Protein AF-X0WFI1-F1 (afdb_monomer_lite)

pLDDT: mean 91.79, std 8.97, range [47.56, 98.5]

InterPro domains:
  IPR024462 Glycosyl-hydrolase family 116, N-terminal [PF12215] (10-121)
  IPR052566 Non-lysosomal glucosylceramidase [PTHR12654] (22-224)

Secondary structure (DSSP, 8-state):
-EE-S-SSEEEES-----STTHHHHHHHHHHHHHS-PPP---SSPPPTT-----EEEE-----TT-------EE-----EEE--SSS-B-SSGGGTTSPBPPEEE-GGGGT-SSHHHHHHHHHHHHHHHHHHHHHHHHHHHTSSS-HHHHHHHHHHHGGGGSTTEEE-TTS-EEE-SEE-SSSEES-S-BHHHHHH--HHHHH-HHHHHHHHHHIIIIIB-TTSPBPSB--SSTTSPPP-SPPPHHHHHHHHHHHHH-

Organism: NCBI:txid412755

Sequence (258 aa):
ALVTPDRGTTILEYWKRQGWFAPMHDFWDTFSSSGRFEERHYDTPSEEGQTDAGALGIRAKLKPGASRTVTFYITWYFPTFEKYWGAACCDGPECQGKPRRATWPNYYAGQFDDALDVAGKLHKKERKLRAMSMRFHDALFSSTLPSYVLDAVSSQMAILKTATCLRLSDGSFYGFEGCTPTAGCCDGSCTHVWNYQQALPFLFPGLERSMRSIDYKHNMRDDGGMCFRLQLPLDSPPNEFHACADGQMGGVIKTYRD

Structure (mmCIF, N/CA/C/O backbone):
data_AF-X0WFI1-F1
#
_entry.id   AF-X0WFI1-F1
#
loop_
_atom_site.group_PDB
_atom_site.id
_atom_site.type_symbol
_atom_site.label_atom_id
_atom_site.label_alt_id
_atom_site.label_comp_id
_atom_site.label_asym_id
_atom_site.label_entity_id
_atom_site.label_seq_id
_atom_site.pdbx_PDB_ins_code
_atom_site.Cartn_x
_atom_site.Cartn_y
_atom_site.Cartn_z
_atom_site.occupancy
_atom_site.B_iso_or_equiv
_atom_site.auth_seq_id
_atom_site.auth_comp_id
_atom_site.auth_asym_id
_atom_site.auth_atom_id
_atom_site.pdbx_PDB_model_num
ATOM 1 N N . ALA A 1 1 ? -8.295 8.004 8.507 1.00 93.44 1 ALA A N 1
ATOM 2 C CA . ALA A 1 1 ? -9.529 7.838 9.290 1.00 93.44 1 ALA A CA 1
ATOM 3 C C . ALA A 1 1 ? -9.375 6.673 10.263 1.00 93.44 1 ALA A C 1
ATOM 5 O O . ALA A 1 1 ? -8.869 5.622 9.882 1.00 93.44 1 ALA A O 1
ATOM 6 N N . LEU A 1 2 ? -9.793 6.876 11.512 1.00 96.25 2 LEU A N 1
ATOM 7 C CA . LEU A 1 2 ? -9.937 5.839 12.533 1.00 96.25 2 LEU A CA 1
ATOM 8 C C . LEU A 1 2 ? -11.438 5.682 12.794 1.00 96.25 2 LEU A C 1
ATOM 10 O O . LEU A 1 2 ? -12.073 6.638 13.228 1.00 96.25 2 LEU A O 1
ATOM 14 N N . VAL A 1 3 ? -12.018 4.524 12.477 1.00 96.88 3 VAL A N 1
ATOM 15 C CA . VAL A 1 3 ? -13.478 4.312 12.540 1.00 96.88 3 VAL A CA 1
ATOM 16 C C . VAL A 1 3 ? -13.839 2.943 13.112 1.00 96.88 3 VAL A C 1
ATOM 18 O O . VAL A 1 3 ? -13.019 2.027 13.141 1.00 96.88 3 VAL A O 1
ATOM 21 N N . THR A 1 4 ? -15.086 2.781 13.550 1.00 97.19 4 THR A N 1
ATOM 22 C CA . THR A 1 4 ? -15.638 1.495 13.992 1.00 97.19 4 THR A CA 1
ATOM 23 C C . THR A 1 4 ? -17.092 1.343 13.529 1.00 97.19 4 THR A C 1
ATOM 25 O O . THR A 1 4 ? -17.798 2.346 13.434 1.00 97.19 4 THR A O 1
ATOM 28 N N . PRO A 1 5 ? -17.569 0.117 13.238 1.00 95.12 5 PRO A N 1
ATOM 29 C CA . PRO A 1 5 ? -18.993 -0.139 13.035 1.00 95.12 5 PRO A CA 1
ATOM 30 C C . PRO A 1 5 ? -19.773 -0.249 14.360 1.00 95.12 5 PRO A C 1
ATOM 32 O O . PRO A 1 5 ? -20.995 -0.413 14.342 1.00 95.12 5 PRO A O 1
ATOM 35 N N . ASP A 1 6 ? -19.090 -0.218 15.510 1.00 95.44 6 ASP A N 1
ATOM 36 C CA . ASP A 1 6 ? -19.733 -0.296 16.818 1.00 95.44 6 ASP A CA 1
ATOM 37 C C . ASP A 1 6 ? -20.563 0.959 17.113 1.00 95.44 6 ASP A C 1
ATOM 39 O O . ASP A 1 6 ? -20.193 2.068 16.740 1.00 95.44 6 ASP A O 1
ATOM 43 N N . ARG A 1 7 ? -21.688 0.792 17.816 1.00 91.00 7 ARG A N 1
ATOM 44 C CA . ARG A 1 7 ? -22.561 1.912 18.211 1.00 91.00 7 ARG A CA 1
ATOM 45 C C . ARG A 1 7 ? -22.206 2.490 19.579 1.00 91.00 7 ARG A C 1
ATOM 47 O O . ARG A 1 7 ? -22.585 3.613 19.886 1.00 91.00 7 ARG A O 1
ATOM 54 N N . GLY A 1 8 ? -21.536 1.715 20.432 1.00 91.94 8 GLY A N 1
ATOM 55 C CA . GLY A 1 8 ? -21.203 2.108 21.800 1.00 91.94 8 GLY A CA 1
ATOM 56 C C . GLY A 1 8 ? -19.920 2.925 21.869 1.00 91.94 8 GLY A C 1
ATOM 57 O O . GLY A 1 8 ? -19.020 2.547 22.616 1.00 91.94 8 GLY A O 1
ATOM 58 N N . THR A 1 9 ? -19.801 3.989 21.078 1.00 95.25 9 THR A N 1
ATOM 59 C CA . THR A 1 9 ? -18.538 4.712 20.900 1.00 95.25 9 THR A CA 1
ATOM 60 C C . THR A 1 9 ? -18.389 5.920 21.818 1.00 95.25 9 THR A C 1
ATOM 62 O O . THR A 1 9 ? -19.342 6.436 22.404 1.00 95.25 9 THR A O 1
ATOM 65 N N . THR A 1 10 ? -17.144 6.354 21.962 1.00 94.94 10 THR A N 1
ATOM 66 C CA . THR A 1 10 ? -16.750 7.651 22.507 1.00 94.94 10 THR A CA 1
ATOM 67 C C . THR A 1 10 ? -15.630 8.185 21.624 1.00 94.94 10 THR A C 1
ATOM 69 O O . THR A 1 10 ? -14.753 7.420 21.219 1.00 94.94 10 THR A O 1
ATOM 72 N N . ILE A 1 11 ? -15.703 9.460 21.256 1.00 94.94 11 ILE A N 1
ATOM 73 C CA . ILE A 1 11 ? -14.815 10.072 20.266 1.00 94.94 11 ILE A CA 1
ATOM 74 C C . ILE A 1 11 ? -14.170 11.291 20.910 1.00 94.94 11 ILE A C 1
ATOM 76 O O . ILE A 1 11 ? -14.842 12.056 21.597 1.00 94.94 11 ILE A O 1
ATOM 80 N N . LEU A 1 12 ? -12.872 11.439 20.684 1.00 95.12 12 LEU A N 1
ATOM 81 C CA . LEU A 1 12 ? -12.123 12.656 20.928 1.00 95.12 12 LEU A CA 1
ATOM 82 C C . LEU A 1 12 ? -11.595 13.128 19.580 1.00 95.12 12 LEU A C 1
ATOM 84 O O . LEU A 1 12 ? -10.704 12.488 19.024 1.00 95.12 12 LEU A O 1
ATOM 88 N N . GLU A 1 13 ? -12.150 14.206 19.039 1.00 93.19 13 GLU A N 1
ATOM 89 C CA . GLU A 1 13 ? -11.669 14.743 17.762 1.00 93.19 13 GLU A CA 1
ATOM 90 C C . GLU A 1 13 ? -10.279 15.355 17.930 1.00 93.19 13 GLU A C 1
ATOM 92 O O . GLU A 1 13 ? -9.385 15.069 17.135 1.00 93.19 13 GLU A O 1
ATOM 97 N N . TYR A 1 14 ? -10.085 16.109 19.019 1.00 94.44 14 TYR A N 1
ATOM 98 C CA . TYR A 1 14 ? -8.849 16.830 19.288 1.00 94.44 14 TYR A CA 1
ATOM 99 C C . TYR A 1 14 ? -8.340 16.613 20.709 1.00 94.44 14 TYR A C 1
ATOM 101 O O . TYR A 1 14 ? -9.040 16.800 21.708 1.00 94.44 14 TYR A O 1
ATOM 109 N N . TRP A 1 15 ? -7.059 16.299 20.821 1.00 93.81 15 TRP A N 1
ATOM 110 C CA . TRP A 1 15 ? -6.311 16.478 22.052 1.00 93.81 15 TRP A CA 1
ATOM 111 C C . TRP A 1 15 ? -6.231 17.964 22.386 1.00 93.81 15 TRP A C 1
ATOM 113 O O . TRP A 1 15 ? -6.360 18.837 21.527 1.00 93.81 15 TRP A O 1
ATOM 123 N N . LYS A 1 16 ? -6.038 18.267 23.664 1.00 92.56 16 LYS A N 1
ATOM 124 C CA . LYS A 1 16 ? -5.887 19.645 24.112 1.00 92.56 16 LYS A CA 1
ATOM 125 C C . LYS A 1 16 ? -4.658 20.267 23.437 1.00 92.56 16 LYS A C 1
ATOM 127 O O . LYS A 1 16 ? -3.570 19.708 23.537 1.00 92.56 16 LYS A O 1
ATOM 132 N N . ARG A 1 17 ? -4.806 21.431 22.797 1.00 92.44 17 ARG A N 1
ATOM 133 C CA . ARG A 1 17 ? -3.678 22.193 22.222 1.00 92.44 17 ARG A CA 1
ATOM 134 C C . ARG A 1 17 ? -2.896 22.912 23.326 1.00 92.44 17 ARG A C 1
ATOM 136 O O . ARG A 1 17 ? -2.999 24.122 23.505 1.00 92.44 17 ARG A O 1
ATOM 143 N N . GLN A 1 18 ? -2.185 22.138 24.140 1.00 90.06 18 GLN A N 1
ATOM 144 C CA . GLN A 1 18 ? -1.318 22.616 25.217 1.00 90.06 18 GLN A CA 1
ATOM 145 C C . GLN A 1 18 ? 0.035 21.909 25.147 1.00 90.06 18 GLN A C 1
ATOM 147 O O . GLN A 1 18 ? 0.126 20.766 24.710 1.00 90.06 18 GLN A O 1
ATOM 152 N N . GLY A 1 19 ? 1.092 22.597 25.578 1.00 88.38 19 GLY A N 1
ATOM 153 C CA . GLY A 1 19 ? 2.441 22.038 25.575 1.00 88.38 19 GLY A CA 1
ATOM 154 C C . GLY A 1 19 ? 2.673 20.974 26.653 1.00 88.38 19 GLY A C 1
ATOM 155 O O . GLY A 1 19 ? 1.850 20.765 27.550 1.00 88.38 19 GLY A O 1
ATOM 156 N N . TRP A 1 20 ? 3.861 20.363 26.600 1.00 88.44 20 TRP A N 1
ATOM 157 C CA . TRP A 1 20 ? 4.328 19.359 27.564 1.00 88.44 20 TRP A CA 1
ATOM 158 C C . TRP A 1 20 ? 3.385 18.144 27.658 1.00 88.44 20 TRP A C 1
ATOM 160 O O . TRP A 1 20 ? 2.802 17.712 26.669 1.00 88.44 20 TRP A O 1
ATOM 170 N N . PHE A 1 21 ? 3.264 17.548 28.843 1.00 91.62 21 PHE A N 1
ATOM 171 C CA . PHE A 1 21 ? 2.462 16.354 29.099 1.00 91.62 21 PHE A CA 1
ATOM 172 C C . PHE A 1 21 ? 0.989 16.664 29.401 1.00 91.62 21 PHE A C 1
ATOM 174 O O . PHE A 1 21 ? 0.219 15.741 29.665 1.00 91.62 21 PHE A O 1
ATOM 181 N N . ALA A 1 22 ? 0.569 17.935 29.362 1.00 92.38 22 ALA A N 1
ATOM 182 C CA . ALA A 1 22 ? -0.799 18.328 29.702 1.00 92.38 22 ALA A CA 1
ATOM 183 C C . ALA A 1 22 ? -1.868 17.596 28.863 1.00 92.38 22 ALA A C 1
ATOM 185 O O . ALA A 1 22 ? -2.827 17.107 29.460 1.00 92.38 22 ALA A O 1
ATOM 186 N N . PRO A 1 23 ? -1.711 17.419 27.534 1.00 92.31 23 PRO A N 1
ATOM 187 C CA . PRO A 1 23 ? -2.689 16.675 26.739 1.00 92.31 23 PRO A CA 1
ATOM 188 C C . PRO A 1 23 ? -2.750 15.181 27.090 1.00 92.31 23 PRO A C 1
ATOM 190 O O . PRO A 1 23 ? -3.817 14.582 27.021 1.00 92.31 23 PRO A O 1
ATOM 193 N N . MET A 1 24 ? -1.623 14.580 27.495 1.00 93.12 24 MET A N 1
ATOM 194 C CA . MET A 1 24 ? -1.560 13.164 27.886 1.00 93.12 24 MET A CA 1
ATOM 195 C C . MET A 1 24 ? -2.256 12.922 29.228 1.00 93.12 24 MET A C 1
ATOM 197 O O . MET A 1 24 ? -2.996 11.949 29.362 1.00 93.12 24 MET A O 1
ATOM 201 N N . HIS A 1 25 ? -2.044 13.818 30.199 1.00 94.38 25 HIS A N 1
ATOM 202 C CA . HIS A 1 25 ? -2.744 13.783 31.485 1.00 94.38 25 HIS A CA 1
ATOM 203 C C . HIS A 1 25 ? -4.243 14.013 31.305 1.00 94.38 25 HIS A C 1
ATOM 205 O O . HIS A 1 25 ? -5.035 13.195 31.752 1.00 94.38 25 HIS A O 1
ATOM 211 N N . ASP A 1 26 ? -4.630 15.054 30.564 1.00 92.56 26 ASP A N 1
ATOM 212 C CA . ASP A 1 26 ? -6.031 15.348 30.243 1.00 92.56 26 ASP A CA 1
ATOM 213 C C . ASP A 1 26 ? -6.737 14.144 29.597 1.00 92.56 26 ASP A C 1
ATOM 215 O O . ASP A 1 26 ? -7.808 13.728 30.047 1.00 92.56 26 ASP A O 1
ATOM 219 N N . PHE A 1 27 ? -6.092 13.521 28.605 1.00 93.75 27 PHE A N 1
ATOM 220 C CA . PHE A 1 27 ? -6.589 12.311 27.961 1.00 93.75 27 PHE A CA 1
ATOM 221 C C . PHE A 1 27 ? -6.775 11.159 28.959 1.00 93.75 27 PHE A C 1
ATOM 223 O O . PHE A 1 27 ? -7.845 10.545 29.010 1.00 93.75 27 PHE A O 1
ATOM 230 N N . TRP A 1 28 ? -5.738 10.845 29.743 1.00 94.88 28 TRP A N 1
ATOM 231 C CA . TRP A 1 28 ? -5.738 9.663 30.602 1.00 94.88 28 TRP A CA 1
ATOM 232 C C . TRP A 1 28 ? -6.614 9.823 31.843 1.00 94.88 28 TRP A C 1
ATOM 234 O O . TRP A 1 28 ? -7.354 8.900 32.184 1.00 94.88 28 TRP A O 1
ATOM 244 N N . ASP A 1 29 ? -6.592 10.980 32.496 1.00 94.12 29 ASP A N 1
ATOM 245 C CA . ASP A 1 29 ? -7.380 11.249 33.703 1.00 94.12 29 ASP A CA 1
ATOM 246 C C . ASP A 1 29 ? -8.886 11.237 33.377 1.00 94.12 29 ASP A C 1
ATOM 248 O O . ASP A 1 29 ? -9.695 10.622 34.083 1.00 94.12 29 ASP A O 1
ATOM 252 N N . THR A 1 30 ? -9.269 11.810 32.232 1.00 90.88 30 THR A N 1
ATOM 253 C CA . THR A 1 30 ? -10.660 11.792 31.749 1.00 90.88 30 THR A CA 1
ATOM 254 C C . THR A 1 30 ? -11.103 10.381 31.366 1.00 90.88 30 THR A C 1
ATOM 256 O O . THR A 1 30 ? -12.157 9.902 31.803 1.00 90.88 30 THR A O 1
ATOM 259 N N . PHE A 1 31 ? -10.282 9.670 30.586 1.00 94.19 31 PHE A N 1
ATOM 260 C CA . PHE A 1 31 ? -10.629 8.331 30.124 1.00 94.19 31 PHE A CA 1
ATOM 261 C C . PHE A 1 31 ? -10.661 7.310 31.266 1.00 94.19 31 PHE A C 1
ATOM 263 O O . PHE A 1 31 ? -11.581 6.495 31.331 1.00 94.19 31 PHE A O 1
ATOM 270 N N . SER A 1 32 ? -9.699 7.351 32.187 1.00 95.12 32 SER A N 1
ATOM 271 C CA . SER A 1 32 ? -9.605 6.387 33.291 1.00 95.12 32 SER A CA 1
ATOM 272 C C . SER A 1 32 ? -10.721 6.546 34.326 1.00 95.12 32 SER A C 1
ATOM 274 O O . SER A 1 32 ? -11.155 5.549 34.903 1.00 95.12 32 SER A O 1
ATOM 276 N N . SER A 1 33 ? -11.240 7.762 34.523 1.00 94.81 33 SER A N 1
ATOM 277 C CA . SER A 1 33 ? -12.319 8.018 35.486 1.00 94.81 33 SER A CA 1
ATOM 278 C C . SER A 1 33 ? -13.687 7.497 35.028 1.00 94.81 33 SER A C 1
ATOM 280 O O . SER A 1 33 ? -14.467 7.003 35.843 1.00 94.81 33 SER A O 1
ATOM 282 N N . SER A 1 34 ? -13.998 7.587 33.730 1.00 91.69 34 SER A N 1
ATOM 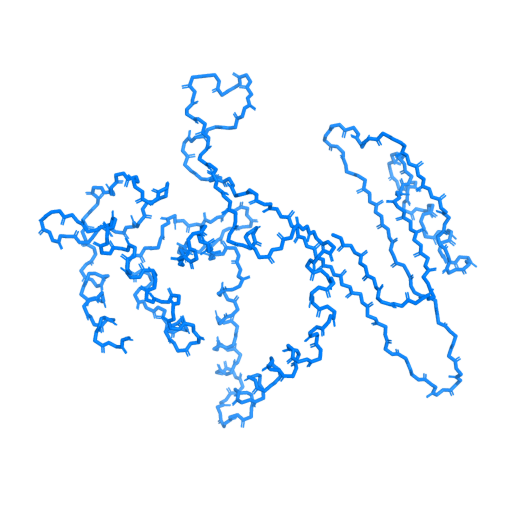283 C CA . SER A 1 34 ? -15.357 7.345 33.211 1.00 91.69 34 SER A CA 1
ATOM 284 C C . SER A 1 34 ? -15.439 6.329 32.062 1.00 91.69 34 SER A C 1
ATOM 286 O O . SER A 1 34 ? -16.530 5.877 31.683 1.00 91.69 34 SER A O 1
ATOM 288 N N . GLY A 1 35 ? -14.295 5.967 31.477 1.00 92.81 35 GLY A N 1
ATOM 289 C CA . GLY A 1 35 ? -14.207 5.221 30.223 1.00 92.81 35 GLY A CA 1
ATOM 290 C C . GLY A 1 35 ? -14.754 5.993 29.019 1.00 92.81 35 GLY A C 1
ATOM 291 O O . GLY A 1 35 ? -15.110 5.363 28.021 1.00 92.81 35 GLY A O 1
ATOM 292 N N . ARG A 1 36 ? -14.912 7.319 29.125 1.00 93.81 36 ARG A N 1
ATOM 293 C CA . ARG A 1 36 ? -15.388 8.221 28.068 1.00 93.81 36 ARG A CA 1
ATOM 294 C C . ARG A 1 36 ? -14.363 9.324 27.833 1.00 93.81 36 ARG A C 1
ATOM 296 O O . ARG A 1 36 ? -13.667 9.729 28.756 1.00 93.81 36 ARG A O 1
ATOM 303 N N . PHE A 1 37 ? -14.307 9.805 26.602 1.00 93.38 37 PHE A N 1
ATOM 304 C CA . PHE A 1 37 ? -13.623 11.041 26.261 1.00 93.38 37 PHE A CA 1
ATOM 305 C C . PHE A 1 37 ? -14.562 12.232 26.441 1.00 93.38 37 PHE A C 1
ATOM 307 O O . PHE A 1 37 ? -15.776 12.104 26.257 1.00 93.38 37 PHE A O 1
ATOM 314 N N . GLU A 1 38 ? -13.983 13.373 26.795 1.00 89.75 38 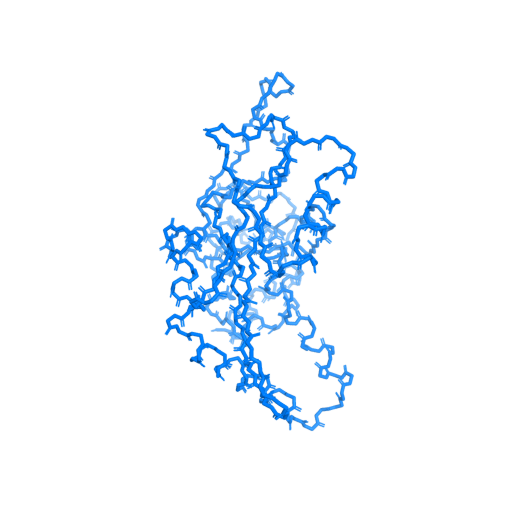GLU A N 1
ATOM 315 C CA . GLU A 1 38 ? -14.659 14.665 26.782 1.00 89.75 38 GLU A CA 1
ATOM 316 C C . GLU A 1 38 ? -14.594 15.242 25.368 1.00 89.75 38 GLU A C 1
ATOM 318 O O . GLU A 1 38 ? -13.523 15.287 24.766 1.00 89.75 38 GLU A O 1
ATOM 323 N N . GLU A 1 39 ? -15.744 15.628 24.821 1.00 88.44 39 GLU A N 1
ATOM 324 C CA . GLU A 1 39 ? -15.825 16.172 23.470 1.00 88.44 39 GLU A CA 1
ATOM 325 C C . GLU A 1 39 ? -15.024 17.472 23.374 1.00 88.44 39 GLU A C 1
ATOM 327 O O . GLU A 1 39 ? -15.145 18.368 24.209 1.00 88.44 39 GLU A O 1
ATOM 332 N N . ARG A 1 40 ? -14.187 17.564 22.343 1.00 93.12 40 ARG A N 1
ATOM 333 C CA . ARG A 1 40 ? -13.356 18.735 22.090 1.00 93.12 40 ARG A CA 1
ATOM 334 C C . ARG A 1 40 ? -13.286 18.978 20.604 1.00 93.12 40 ARG A C 1
ATOM 336 O O . ARG A 1 40 ? -12.904 18.068 19.875 1.00 93.12 40 ARG A O 1
ATOM 343 N N . HIS A 1 41 ? -13.594 20.206 20.210 1.00 94.06 41 HIS A N 1
ATOM 344 C CA . HIS A 1 41 ? -13.589 20.665 18.832 1.00 94.06 41 HIS A CA 1
ATOM 345 C C . HIS A 1 41 ? -12.807 21.978 18.717 1.00 94.06 41 HIS A C 1
ATOM 347 O O . HIS A 1 41 ? -12.878 22.824 19.612 1.00 94.06 41 HIS A O 1
ATOM 353 N N . TYR A 1 42 ? -12.070 22.140 17.620 1.00 93.56 42 TYR A N 1
ATOM 354 C CA . TYR A 1 42 ? -11.425 23.392 17.240 1.00 93.56 42 TYR A CA 1
ATOM 355 C C . TYR A 1 42 ? -11.803 23.714 15.792 1.00 93.56 42 TYR A C 1
ATOM 357 O O . TYR A 1 42 ? -11.548 22.906 14.904 1.00 93.56 42 TYR A O 1
ATOM 365 N N . ASP A 1 43 ? -12.346 24.909 15.546 1.00 94.38 43 ASP A N 1
ATOM 366 C CA . ASP A 1 43 ? -12.764 25.337 14.198 1.00 94.38 43 ASP A CA 1
ATOM 367 C C . ASP A 1 43 ? -11.582 25.639 13.259 1.00 94.38 43 ASP A C 1
ATOM 369 O O . ASP A 1 43 ? -11.751 25.827 12.054 1.00 94.38 43 ASP A O 1
ATOM 373 N N . THR A 1 44 ? -10.369 25.730 13.808 1.00 94.75 44 THR A N 1
ATOM 374 C CA . THR A 1 44 ? -9.151 26.060 13.067 1.00 94.75 44 THR A CA 1
ATOM 375 C C . THR A 1 44 ? -8.229 24.851 12.949 1.00 94.75 44 THR A C 1
ATOM 377 O O . THR A 1 44 ? -8.151 24.057 13.890 1.00 94.75 44 THR A O 1
ATOM 380 N N . PRO A 1 45 ? -7.466 24.716 11.849 1.00 92.75 45 PRO A N 1
ATOM 381 C CA . PRO A 1 45 ? -6.371 23.750 11.767 1.00 92.75 45 PRO A CA 1
ATOM 382 C C . PRO A 1 45 ? -5.328 23.950 12.877 1.00 92.75 45 PRO A C 1
ATOM 384 O O . PRO A 1 45 ? -5.243 25.030 13.471 1.00 92.75 45 PRO A O 1
ATOM 387 N N . SER A 1 46 ? -4.520 22.921 13.145 1.00 92.38 46 SER A N 1
ATOM 388 C CA . SER A 1 46 ? -3.306 23.087 13.946 1.00 92.38 46 SER A CA 1
ATOM 389 C C . SER A 1 46 ? -2.357 24.087 13.283 1.00 92.38 46 SER A C 1
ATOM 391 O O . SER A 1 46 ? -2.374 24.277 12.065 1.00 92.38 46 SER A O 1
ATOM 393 N N . GLU A 1 47 ? -1.526 24.737 14.096 1.00 91.94 47 GLU A N 1
ATOM 394 C CA . GLU A 1 47 ? -0.467 25.609 13.592 1.00 91.94 47 GLU A CA 1
ATOM 395 C C . GLU A 1 47 ? 0.507 24.835 12.694 1.00 91.94 47 GLU A C 1
ATOM 397 O O . GLU A 1 47 ? 0.676 23.618 12.820 1.00 91.94 47 GLU A O 1
ATOM 402 N N . GLU A 1 48 ? 1.176 25.551 11.792 1.00 90.69 48 GLU A N 1
ATOM 403 C CA . GLU A 1 48 ? 2.182 24.959 10.916 1.00 90.69 48 GLU A CA 1
ATOM 404 C C . GLU A 1 48 ? 3.300 24.283 11.729 1.00 90.69 48 GLU A C 1
ATOM 406 O O . GLU A 1 48 ? 3.778 24.806 12.735 1.00 90.69 48 GLU A O 1
ATOM 411 N N . GLY A 1 49 ? 3.692 23.076 11.312 1.00 90.38 49 GLY A N 1
ATOM 412 C CA . GLY A 1 49 ? 4.658 22.248 12.040 1.00 90.38 49 GLY A CA 1
ATOM 413 C C . GLY A 1 49 ? 4.092 21.518 13.266 1.00 90.38 49 GLY A C 1
ATOM 414 O O . GLY A 1 49 ? 4.822 20.746 13.887 1.00 90.38 49 GLY A O 1
ATOM 415 N N . GLN A 1 50 ? 2.810 21.700 13.601 1.00 90.25 50 GLN A N 1
ATOM 416 C CA . GLN A 1 50 ? 2.124 20.955 14.658 1.00 90.25 50 GLN A CA 1
ATOM 417 C C . GLN A 1 50 ? 1.033 20.042 14.095 1.00 90.25 50 GLN A C 1
ATOM 419 O O . GLN A 1 50 ? 0.437 20.308 13.051 1.00 90.25 50 GLN A O 1
ATOM 424 N N . THR A 1 51 ? 0.748 18.958 14.817 1.00 90.44 51 THR A N 1
ATOM 425 C CA . THR A 1 51 ? -0.293 17.987 14.462 1.00 90.44 51 THR A CA 1
ATOM 426 C C . THR A 1 51 ? -1.289 17.838 15.596 1.00 90.44 51 THR A C 1
ATOM 428 O O . THR A 1 51 ? -0.889 17.615 16.740 1.00 90.44 51 THR A O 1
ATOM 431 N N . ASP A 1 52 ? -2.575 17.865 15.270 1.00 92.12 52 ASP A N 1
ATOM 432 C CA . ASP A 1 52 ? -3.604 17.421 16.201 1.00 92.12 52 ASP A CA 1
ATOM 433 C C . ASP A 1 52 ? -3.640 15.888 16.296 1.00 92.12 52 ASP A C 1
ATOM 435 O O . ASP A 1 52 ? -3.354 15.166 15.337 1.00 92.12 52 ASP A O 1
ATOM 439 N N . ALA A 1 53 ? -4.030 15.390 17.467 1.00 91.75 53 ALA A N 1
ATOM 440 C CA . ALA A 1 53 ? -4.302 13.980 17.708 1.00 91.75 53 ALA A CA 1
ATOM 441 C C . ALA A 1 53 ? -5.767 13.795 18.108 1.00 91.75 53 ALA A C 1
ATOM 443 O O . ALA A 1 53 ? -6.359 14.673 18.727 1.00 91.75 53 ALA A O 1
ATOM 444 N N . GLY A 1 54 ? -6.330 12.630 17.799 1.00 93.00 54 GLY A N 1
ATOM 445 C CA . GLY A 1 54 ? -7.682 12.241 18.194 1.00 93.00 54 GLY A CA 1
ATOM 446 C C . GLY A 1 54 ? -7.706 10.821 18.755 1.00 93.00 54 GLY A C 1
ATOM 447 O O . GLY A 1 54 ? -6.702 10.105 18.722 1.00 93.00 54 GLY A O 1
ATOM 448 N N . ALA A 1 55 ? -8.853 10.397 19.275 1.00 94.62 55 ALA A N 1
ATOM 449 C CA . ALA A 1 55 ? -9.055 9.052 19.798 1.00 94.62 55 ALA A CA 1
ATOM 450 C C . ALA A 1 55 ? -10.475 8.536 19.538 1.00 94.62 55 ALA A C 1
ATOM 452 O O . ALA A 1 55 ? -11.447 9.287 19.495 1.00 94.62 55 ALA A O 1
ATOM 453 N N . LEU A 1 56 ? -10.595 7.216 19.410 1.00 95.81 56 LEU A N 1
ATOM 454 C CA . LEU A 1 56 ? -11.862 6.508 19.263 1.00 95.81 56 LEU A CA 1
ATOM 455 C C . LEU A 1 56 ? -11.883 5.337 20.242 1.00 95.81 56 LEU A C 1
ATOM 457 O O . LEU A 1 56 ? -10.982 4.502 20.242 1.00 95.81 56 LEU A O 1
ATOM 461 N N . GLY A 1 57 ? -12.919 5.275 21.069 1.00 95.00 57 GLY A N 1
ATOM 462 C CA . GLY A 1 57 ? -13.106 4.246 22.083 1.00 95.00 57 GLY A CA 1
ATOM 463 C C . GLY A 1 57 ? -14.429 3.520 21.891 1.00 95.00 57 GLY A C 1
ATOM 464 O O . GLY A 1 57 ? -15.401 4.094 21.402 1.00 95.00 57 GLY A O 1
ATOM 465 N N . ILE A 1 58 ? -14.476 2.254 22.309 1.00 96.00 58 ILE A N 1
ATOM 466 C CA . ILE A 1 58 ? -15.698 1.444 22.350 1.00 96.00 58 ILE A CA 1
ATOM 467 C C . ILE A 1 58 ? -15.949 1.035 23.794 1.00 96.00 58 ILE A C 1
ATOM 469 O O . ILE A 1 58 ? -15.077 0.481 24.462 1.00 96.00 58 ILE A O 1
ATOM 473 N N . ARG A 1 59 ? -17.173 1.263 24.264 1.00 93.62 59 ARG A N 1
ATOM 474 C CA . ARG A 1 59 ? -17.622 0.863 25.593 1.00 93.62 59 ARG A CA 1
ATOM 475 C C . ARG A 1 59 ? -18.459 -0.404 25.499 1.00 93.62 59 ARG A C 1
ATOM 477 O O . ARG A 1 59 ? -19.408 -0.519 24.720 1.00 93.62 59 ARG A O 1
ATOM 484 N N . ALA A 1 60 ? -18.108 -1.372 26.334 1.00 93.31 60 ALA A N 1
ATOM 485 C CA . ALA A 1 60 ? -18.786 -2.652 26.434 1.00 93.31 60 ALA A CA 1
ATOM 486 C C . ALA A 1 60 ? -19.008 -3.001 27.903 1.00 93.31 60 ALA A C 1
ATOM 488 O O . ALA A 1 60 ? -18.132 -2.776 28.733 1.00 93.31 60 ALA A O 1
ATOM 489 N N . LYS A 1 61 ? -20.158 -3.600 28.216 1.00 93.81 61 LYS A N 1
ATOM 490 C CA . LYS A 1 61 ? -20.390 -4.259 29.503 1.00 93.81 61 LYS A CA 1
ATOM 491 C C . LYS A 1 61 ? -20.501 -5.756 29.249 1.00 93.81 61 LYS A C 1
ATOM 493 O O . LYS A 1 61 ? -21.348 -6.175 28.463 1.00 93.81 61 LYS A O 1
ATOM 498 N N . LEU A 1 62 ? -19.650 -6.544 29.898 1.00 96.06 62 LEU A N 1
ATOM 499 C CA . LEU A 1 62 ? -19.634 -8.001 29.782 1.00 96.06 62 LEU A CA 1
ATOM 500 C C . LEU A 1 62 ? -20.104 -8.630 31.092 1.00 96.06 62 LEU A C 1
ATOM 502 O O . LEU A 1 62 ? -19.806 -8.130 32.175 1.00 96.06 62 LEU A O 1
ATOM 506 N N . LYS A 1 63 ? -20.870 -9.717 30.985 1.00 97.88 63 LYS A N 1
ATOM 507 C CA . LYS A 1 63 ? -21.171 -10.584 32.131 1.00 97.88 63 LYS A CA 1
ATOM 508 C C . LYS A 1 63 ? -19.945 -11.460 32.439 1.00 97.88 63 LYS A C 1
ATOM 510 O O . LYS A 1 63 ? -19.134 -11.668 31.534 1.00 97.88 63 LYS A O 1
ATOM 515 N N . PRO A 1 64 ? -19.817 -12.017 33.657 1.00 97.94 64 PRO A N 1
ATOM 516 C CA . PRO A 1 64 ? -18.808 -13.036 33.939 1.00 97.94 64 PRO A CA 1
ATOM 517 C C . PRO A 1 64 ? -18.848 -14.158 32.891 1.00 97.94 64 PRO A C 1
ATOM 519 O O . PRO A 1 64 ? -19.923 -14.659 32.562 1.00 97.94 64 PRO A O 1
ATOM 522 N N . GLY A 1 65 ? -17.690 -14.496 32.323 1.00 97.38 65 GLY A N 1
ATOM 523 C CA . GLY A 1 65 ? -17.554 -15.513 31.273 1.00 97.38 65 GLY A CA 1
ATOM 524 C C . GLY A 1 65 ? -17.995 -15.094 29.862 1.00 97.38 65 GLY A C 1
ATOM 525 O O . GLY A 1 65 ? -17.829 -15.877 28.933 1.00 97.38 65 GLY A O 1
ATOM 526 N N . ALA A 1 66 ? -18.534 -13.885 29.659 1.00 97.88 66 ALA A N 1
ATOM 527 C CA . ALA A 1 66 ? -18.908 -13.410 28.326 1.00 97.88 66 ALA A CA 1
ATOM 528 C C . ALA A 1 66 ? -17.698 -12.855 27.555 1.00 97.88 66 ALA A C 1
ATOM 530 O O . ALA A 1 66 ? -16.821 -12.210 28.127 1.00 97.88 66 ALA A O 1
ATOM 531 N N . SER A 1 67 ? -17.698 -13.029 26.232 1.00 96.75 67 SER A N 1
ATOM 532 C CA . SER A 1 67 ? -16.700 -12.453 25.323 1.00 96.75 67 SER A CA 1
ATOM 533 C C . SER A 1 67 ? -17.370 -11.586 24.260 1.00 96.75 67 SER A C 1
ATOM 535 O O . SER A 1 67 ? -18.491 -11.864 23.833 1.00 96.75 67 SER A O 1
ATOM 537 N N . ARG A 1 68 ? -16.680 -10.530 23.817 1.00 95.25 68 ARG A N 1
ATOM 538 C CA . ARG A 1 68 ? -17.122 -9.658 22.720 1.00 95.25 68 ARG A CA 1
ATOM 539 C C . ARG A 1 68 ? -15.932 -9.288 21.850 1.00 95.25 68 ARG A C 1
ATOM 541 O O . ARG A 1 68 ? -14.905 -8.856 22.361 1.00 95.25 68 ARG A O 1
ATOM 548 N N . THR A 1 69 ? -16.109 -9.402 20.541 1.00 94.94 69 THR A N 1
ATOM 549 C CA . THR A 1 69 ? -15.185 -8.848 19.550 1.00 94.94 69 THR A CA 1
ATOM 550 C C . THR A 1 69 ? -15.585 -7.411 19.245 1.00 94.94 69 THR A C 1
ATOM 552 O O . THR A 1 69 ? -16.760 -7.129 19.012 1.00 94.94 69 THR A O 1
ATOM 555 N N . VAL A 1 70 ? -14.606 -6.512 19.249 1.00 95.00 70 VAL A N 1
ATOM 556 C CA . VAL A 1 70 ? -14.756 -5.121 18.820 1.00 95.00 70 VAL A CA 1
ATOM 557 C C . VAL A 1 70 ? -13.795 -4.862 17.668 1.00 95.00 70 VAL A C 1
ATOM 559 O O . VAL A 1 70 ? -12.683 -5.390 17.665 1.00 95.00 70 VAL A O 1
ATOM 562 N N . THR A 1 71 ? -14.226 -4.073 16.688 1.00 94.94 71 THR A N 1
ATOM 563 C CA . THR A 1 71 ? -13.463 -3.845 15.455 1.00 94.94 71 THR A CA 1
ATOM 564 C C . THR A 1 71 ? -13.160 -2.367 15.299 1.00 94.94 71 THR A C 1
ATOM 566 O O . THR A 1 71 ? -14.065 -1.540 15.383 1.00 94.94 71 THR A O 1
ATOM 569 N N . PHE A 1 72 ? -11.903 -2.046 15.014 1.00 96.94 72 PHE A N 1
ATOM 570 C CA . PHE A 1 72 ? -11.470 -0.722 14.585 1.00 96.94 72 PHE A CA 1
ATOM 571 C C . PHE A 1 72 ? -10.849 -0.841 13.197 1.00 96.94 72 PHE A C 1
ATOM 573 O O . PHE A 1 72 ? -10.151 -1.813 12.908 1.00 96.94 72 PHE A O 1
ATOM 580 N N . TYR A 1 73 ? -11.081 0.158 12.355 1.00 97.56 73 TYR A N 1
ATOM 581 C CA . TYR A 1 73 ? -10.414 0.305 11.071 1.00 97.56 73 TYR A CA 1
ATOM 582 C C . TYR A 1 73 ? -9.537 1.548 11.106 1.00 97.56 73 TYR A C 1
ATOM 584 O O . TYR A 1 73 ? -9.996 2.628 11.479 1.00 97.56 73 TYR A O 1
ATOM 592 N N . ILE A 1 74 ? -8.290 1.382 10.676 1.00 97.31 74 ILE A N 1
ATOM 593 C CA . ILE A 1 74 ? -7.371 2.478 10.385 1.00 97.31 74 ILE A CA 1
ATOM 594 C C . ILE A 1 74 ? -7.182 2.483 8.875 1.00 97.31 74 ILE A C 1
ATOM 596 O O . ILE A 1 74 ? -6.714 1.502 8.297 1.00 97.31 74 ILE A O 1
ATOM 600 N N . THR A 1 75 ? -7.587 3.572 8.237 1.00 97.88 75 THR A N 1
ATOM 601 C CA . THR A 1 75 ? -7.510 3.753 6.786 1.00 97.88 75 THR A CA 1
ATOM 602 C C . THR A 1 75 ? -6.886 5.100 6.460 1.00 97.88 75 THR A C 1
ATOM 604 O O . THR A 1 75 ? -6.963 6.051 7.240 1.00 97.88 75 THR A O 1
ATOM 607 N N . TRP A 1 76 ? -6.272 5.208 5.292 1.00 97.31 76 TRP A N 1
ATOM 608 C CA . TRP A 1 76 ? -5.665 6.440 4.800 1.00 97.31 76 TRP A CA 1
ATOM 609 C C . TRP A 1 76 ? -5.959 6.598 3.316 1.00 97.31 76 TRP A C 1
ATOM 611 O O . TRP A 1 76 ? -6.293 5.632 2.629 1.00 97.31 76 TRP A O 1
ATOM 621 N N . TYR A 1 77 ? -5.844 7.832 2.842 1.00 97.81 77 TYR A N 1
ATOM 622 C CA . TYR A 1 77 ? -6.046 8.171 1.447 1.00 97.81 77 TYR A CA 1
ATOM 623 C C . TYR A 1 77 ? -5.192 9.389 1.101 1.00 97.81 77 TYR A C 1
ATOM 625 O O . TYR A 1 77 ? -5.494 10.502 1.522 1.00 97.81 77 TYR A O 1
ATOM 633 N N . PHE A 1 78 ? -4.110 9.158 0.360 1.00 96.94 78 PHE A N 1
ATOM 634 C CA . PHE A 1 78 ? -3.240 10.199 -0.178 1.00 96.94 78 PHE A CA 1
ATOM 635 C C . PHE A 1 78 ? -3.350 10.143 -1.707 1.00 96.94 78 PHE A C 1
ATOM 637 O O . PHE A 1 78 ? -2.690 9.316 -2.337 1.00 96.94 78 PHE A O 1
ATOM 644 N N . PRO A 1 79 ? -4.218 10.953 -2.335 1.00 97.06 79 PRO A N 1
ATOM 645 C CA . PRO A 1 79 ? -4.541 10.791 -3.753 1.00 97.06 79 PRO A CA 1
ATOM 646 C C . PRO A 1 79 ? -3.343 11.058 -4.666 1.00 97.06 79 PRO A C 1
ATOM 648 O O . PRO A 1 79 ? -3.236 10.454 -5.730 1.00 97.06 79 P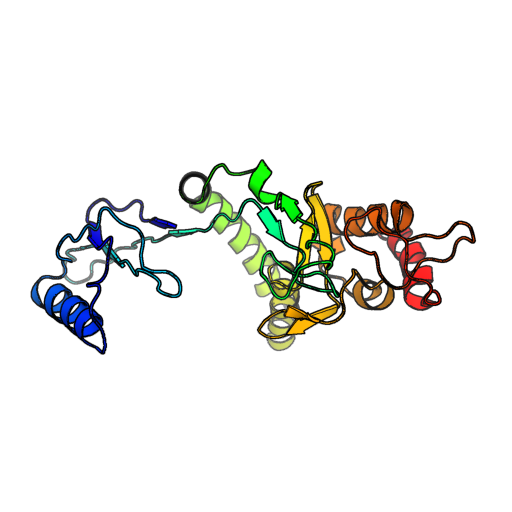RO A O 1
ATOM 651 N N . THR A 1 80 ? -2.422 11.913 -4.228 1.00 96.94 80 THR A N 1
ATOM 652 C CA . THR A 1 80 ? -1.254 12.340 -4.996 1.00 96.94 80 THR A CA 1
ATOM 653 C C . THR A 1 80 ? 0.005 11.669 -4.464 1.00 96.94 80 THR A C 1
ATOM 655 O O . THR A 1 80 ? 0.290 11.714 -3.268 1.00 96.94 80 THR A O 1
ATOM 658 N N . PHE A 1 81 ? 0.766 11.056 -5.361 1.00 94.12 81 PHE A N 1
ATOM 659 C CA . PHE A 1 81 ? 2.136 10.634 -5.131 1.00 94.12 81 PHE A CA 1
ATOM 660 C C . PHE A 1 81 ? 3.087 11.743 -5.579 1.00 94.12 81 PHE A C 1
ATOM 662 O O . PHE A 1 81 ? 2.935 12.291 -6.671 1.00 94.12 81 PHE A O 1
ATOM 669 N N . GLU A 1 82 ? 4.088 12.039 -4.758 1.00 92.12 82 GLU A N 1
ATOM 670 C CA . GLU A 1 82 ? 5.193 12.929 -5.103 1.00 92.12 82 GLU A CA 1
ATOM 671 C C . GLU A 1 82 ? 6.479 12.110 -5.223 1.00 92.12 82 GLU A C 1
ATOM 673 O O . GLU A 1 82 ? 6.837 11.356 -4.314 1.00 92.12 82 GLU A O 1
ATOM 678 N N . LYS A 1 83 ? 7.199 12.267 -6.340 1.00 90.62 83 LYS A N 1
ATOM 679 C CA . LYS A 1 83 ? 8.528 11.678 -6.510 1.00 90.62 83 LYS A CA 1
ATOM 680 C C . LYS A 1 83 ? 9.509 12.347 -5.549 1.00 90.62 83 LYS A C 1
ATOM 682 O O . LYS A 1 83 ? 10.078 13.392 -5.848 1.00 90.62 83 LYS A O 1
ATOM 687 N N . TYR A 1 84 ? 9.721 11.710 -4.405 1.00 87.12 84 TYR A N 1
ATOM 688 C CA . TYR A 1 84 ? 10.535 12.236 -3.309 1.00 87.12 84 TYR A CA 1
ATOM 689 C C . TYR A 1 84 ? 12.049 11.997 -3.469 1.00 87.12 84 TYR A C 1
ATOM 691 O O . TYR A 1 84 ? 12.821 12.380 -2.591 1.00 87.12 84 TYR A O 1
ATOM 699 N N . TRP A 1 85 ? 12.490 11.364 -4.562 1.00 85.81 85 TRP A N 1
ATOM 700 C CA . TRP A 1 85 ? 13.902 11.101 -4.863 1.00 85.81 85 TRP A CA 1
ATOM 701 C C . TRP A 1 85 ? 14.378 11.836 -6.125 1.00 85.81 85 TRP A C 1
ATOM 703 O O . TRP A 1 85 ? 13.587 12.193 -7.002 1.00 85.81 85 TRP A O 1
ATOM 713 N N . GLY A 1 86 ? 15.697 12.023 -6.233 1.00 78.12 86 GLY A N 1
ATOM 714 C CA . GLY A 1 86 ? 16.349 12.806 -7.287 1.00 78.12 86 GLY A CA 1
ATOM 715 C C . GLY A 1 86 ? 16.607 14.264 -6.884 1.00 78.12 86 GLY A C 1
ATOM 716 O O . GLY A 1 86 ? 16.295 14.685 -5.775 1.00 78.12 86 GLY A O 1
ATOM 717 N N . ALA A 1 87 ? 17.195 15.045 -7.793 1.00 60.31 87 ALA A N 1
ATOM 718 C CA . ALA A 1 87 ? 17.648 16.418 -7.523 1.00 60.31 87 ALA A CA 1
ATOM 719 C C . ALA A 1 87 ? 16.531 17.492 -7.543 1.00 60.31 87 ALA A C 1
ATOM 721 O O . ALA A 1 87 ? 16.823 18.687 -7.480 1.00 60.31 87 ALA A O 1
ATOM 722 N N . ALA A 1 88 ? 15.260 17.088 -7.655 1.00 60.03 88 ALA A N 1
ATOM 723 C CA . ALA A 1 88 ? 14.111 17.990 -7.737 1.00 60.03 88 ALA A CA 1
ATOM 724 C C . ALA A 1 88 ? 13.632 18.451 -6.344 1.00 60.03 88 ALA A C 1
ATOM 726 O O . ALA A 1 88 ? 13.624 17.681 -5.377 1.00 60.03 88 ALA A O 1
ATOM 727 N N . CYS A 1 89 ? 13.223 19.717 -6.249 1.00 47.56 89 CYS A N 1
ATOM 728 C CA . CYS A 1 89 ? 12.922 20.423 -4.995 1.00 47.56 89 CYS A CA 1
ATOM 729 C C . CYS A 1 89 ? 11.405 20.656 -4.841 1.00 47.56 89 CYS A C 1
ATOM 731 O O . CYS A 1 89 ? 10.686 20.690 -5.844 1.00 47.56 89 CYS A O 1
ATOM 733 N N . CYS A 1 90 ? 10.922 20.803 -3.604 1.00 53.22 90 CYS A N 1
ATOM 734 C CA . CYS A 1 90 ? 9.538 21.215 -3.308 1.00 53.22 90 CYS A CA 1
ATOM 735 C C . CYS A 1 90 ? 9.402 22.749 -3.387 1.00 53.22 90 CYS A C 1
ATOM 737 O O . CYS A 1 90 ? 10.396 23.435 -3.569 1.00 53.22 90 CYS A O 1
ATOM 739 N N . ASP A 1 91 ? 8.204 23.326 -3.298 1.00 49.19 91 ASP A N 1
ATOM 740 C CA . ASP A 1 91 ? 8.062 24.792 -3.296 1.00 49.19 91 ASP A CA 1
ATOM 741 C C . ASP A 1 91 ? 8.697 25.417 -2.024 1.00 49.19 91 ASP A C 1
ATOM 743 O O . ASP A 1 91 ? 8.457 24.942 -0.918 1.00 49.19 91 ASP A O 1
ATOM 747 N N . GLY A 1 92 ? 9.517 26.469 -2.190 1.00 52.88 92 GLY A N 1
ATOM 748 C CA . GLY A 1 92 ? 10.233 27.185 -1.117 1.00 52.88 92 GLY A CA 1
ATOM 749 C C . GLY A 1 92 ? 11.294 28.171 -1.660 1.00 52.88 92 GLY A C 1
ATOM 750 O O . GLY A 1 92 ? 11.731 28.013 -2.808 1.00 52.88 92 GLY A O 1
ATOM 751 N N . PRO A 1 93 ? 11.727 29.202 -0.900 1.00 56.53 93 PRO A N 1
ATOM 752 C CA . PRO A 1 93 ? 12.781 30.138 -1.325 1.00 56.53 93 PRO A CA 1
ATOM 753 C C . PRO A 1 93 ? 14.091 29.446 -1.749 1.00 56.53 93 PRO A C 1
ATOM 755 O O . PRO A 1 93 ? 14.722 29.848 -2.725 1.00 56.53 93 PRO A O 1
ATOM 758 N N . GLU A 1 94 ? 14.459 28.354 -1.076 1.00 54.50 94 GLU A N 1
ATOM 759 C CA . GLU A 1 94 ? 15.632 27.497 -1.322 1.00 54.50 94 GLU A CA 1
ATOM 760 C C . GLU A 1 94 ? 15.542 26.622 -2.591 1.00 54.50 94 GLU A C 1
ATOM 762 O O . GLU A 1 94 ? 16.492 25.913 -2.967 1.00 54.50 94 GLU A O 1
ATOM 767 N N . CYS A 1 95 ? 14.390 26.672 -3.257 1.00 55.41 95 CYS A N 1
ATOM 768 C CA . CYS A 1 95 ? 14.062 25.902 -4.446 1.00 55.41 95 CYS A CA 1
ATOM 769 C C . CYS A 1 95 ? 13.846 26.781 -5.691 1.00 55.41 95 CYS A C 1
ATOM 771 O O . CYS A 1 95 ? 13.535 26.249 -6.759 1.00 55.41 95 CYS A O 1
ATOM 773 N N . GLN A 1 96 ? 14.065 28.103 -5.601 1.00 57.19 96 GLN A N 1
ATOM 774 C CA . GLN A 1 96 ? 14.040 28.992 -6.768 1.00 57.19 96 GLN A CA 1
ATOM 775 C C . GLN A 1 96 ? 15.010 28.499 -7.855 1.00 57.19 96 GLN A C 1
ATOM 777 O O . GLN A 1 96 ? 16.202 28.314 -7.617 1.00 57.19 96 GLN A O 1
ATOM 782 N N . GLY A 1 97 ? 14.484 28.264 -9.060 1.00 61.81 97 GLY A N 1
ATOM 783 C CA . GLY A 1 97 ? 15.256 27.787 -10.213 1.00 61.81 97 GLY A CA 1
ATOM 784 C C . GLY A 1 97 ? 15.501 26.273 -10.269 1.00 61.81 97 GLY A C 1
ATOM 785 O O . GLY A 1 97 ? 16.085 25.807 -11.246 1.00 61.81 97 GLY A O 1
ATOM 786 N N . LYS A 1 98 ? 15.045 25.486 -9.281 1.00 62.34 98 LYS A N 1
ATOM 787 C CA . LYS A 1 98 ? 15.102 24.014 -9.340 1.00 62.34 98 LYS A CA 1
ATOM 788 C C . LYS A 1 98 ? 13.833 23.446 -9.990 1.00 62.34 98 LYS A C 1
ATOM 790 O O . LYS A 1 98 ? 12.747 23.986 -9.781 1.00 62.34 98 LYS A O 1
ATOM 795 N N . PRO A 1 99 ? 13.934 22.344 -10.756 1.00 66.00 99 PRO A N 1
ATOM 796 C CA . PRO A 1 99 ? 12.757 21.672 -11.285 1.00 66.00 99 PRO A CA 1
ATOM 797 C C . PRO A 1 99 ? 11.881 21.162 -10.135 1.00 66.00 99 PRO A C 1
ATOM 799 O O . PRO A 1 99 ? 12.383 20.577 -9.167 1.00 66.00 99 PRO A O 1
ATOM 802 N N . ARG A 1 100 ? 10.567 21.386 -10.256 1.00 74.50 100 ARG A N 1
ATOM 803 C CA . ARG A 1 100 ? 9.570 20.836 -9.332 1.00 74.50 100 ARG A CA 1
ATOM 804 C C . ARG A 1 100 ? 9.602 19.314 -9.365 1.00 74.50 100 ARG A C 1
ATOM 806 O O . ARG A 1 100 ? 9.834 18.707 -10.414 1.00 74.50 100 ARG A O 1
ATOM 813 N N . ARG A 1 101 ? 9.325 18.697 -8.218 1.00 83.38 101 ARG A N 1
ATOM 814 C CA . ARG A 1 101 ? 9.127 17.247 -8.142 1.00 83.38 101 ARG A CA 1
ATOM 815 C C . ARG A 1 101 ? 7.944 16.824 -9.004 1.00 83.38 101 ARG A C 1
ATOM 817 O O . ARG A 1 101 ? 6.893 17.460 -8.998 1.00 83.38 101 ARG A O 1
ATOM 824 N N . ALA A 1 102 ? 8.131 15.734 -9.741 1.00 89.38 102 ALA A N 1
ATOM 825 C CA . ALA A 1 102 ? 7.052 15.126 -10.501 1.00 89.38 102 ALA A CA 1
ATOM 826 C C . ALA A 1 102 ? 6.000 14.557 -9.542 1.00 89.38 102 ALA A C 1
ATOM 828 O O . ALA A 1 102 ? 6.341 13.911 -8.547 1.00 89.38 102 ALA A O 1
ATOM 829 N N . THR A 1 103 ? 4.730 14.772 -9.869 1.00 93.56 103 THR A N 1
ATOM 830 C CA . THR A 1 103 ? 3.590 14.248 -9.118 1.00 93.56 103 THR A CA 1
ATOM 831 C C . THR A 1 103 ? 2.656 13.479 -10.043 1.00 93.56 103 THR A C 1
ATOM 833 O O . THR A 1 103 ? 2.569 13.763 -11.239 1.00 93.56 103 THR A O 1
ATOM 836 N N . TRP A 1 104 ? 1.970 12.476 -9.501 1.00 95.06 104 TRP A N 1
ATOM 837 C CA . TRP A 1 104 ? 0.951 11.709 -10.220 1.00 95.06 104 TRP A CA 1
ATOM 838 C C . TRP A 1 104 ? -0.075 11.116 -9.249 1.00 95.06 104 TRP A C 1
ATOM 840 O O . TRP A 1 104 ? 0.215 10.980 -8.061 1.00 95.06 104 TRP A O 1
ATOM 850 N N . PRO A 1 105 ? -1.275 10.730 -9.710 1.00 96.62 105 PRO A N 1
ATOM 851 C CA . PRO A 1 105 ? -2.247 10.070 -8.847 1.00 96.62 105 PRO A CA 1
ATOM 852 C C . PRO A 1 105 ? -1.761 8.686 -8.396 1.00 96.62 105 PRO A C 1
ATOM 854 O O . PRO A 1 105 ? -1.323 7.877 -9.218 1.00 96.62 105 PRO A O 1
ATOM 857 N N . ASN A 1 106 ? -1.889 8.361 -7.111 1.00 96.88 106 ASN A N 1
ATOM 858 C CA . ASN A 1 106 ? -1.717 6.984 -6.645 1.00 96.88 106 ASN A CA 1
ATOM 859 C C . ASN A 1 106 ? -2.744 6.064 -7.327 1.00 96.88 106 ASN A C 1
ATOM 861 O O . ASN A 1 106 ? -3.896 6.453 -7.498 1.00 96.88 106 ASN A O 1
ATOM 865 N N . TYR A 1 107 ? -2.383 4.814 -7.646 1.00 97.06 107 TYR A N 1
ATOM 866 C CA . TYR A 1 107 ? -3.321 3.866 -8.275 1.00 97.06 107 TYR A CA 1
ATOM 867 C C . TYR A 1 107 ? -4.648 3.731 -7.510 1.00 97.06 107 TYR A C 1
ATOM 869 O O . TYR A 1 107 ? -5.728 3.677 -8.097 1.00 97.06 107 TYR A O 1
ATOM 877 N N . TYR A 1 108 ? -4.578 3.684 -6.176 1.00 96.44 108 TYR A N 1
ATOM 878 C CA . TYR A 1 108 ? -5.770 3.541 -5.343 1.00 96.44 108 TYR A CA 1
ATOM 879 C C . TYR A 1 108 ? -6.658 4.797 -5.344 1.00 96.44 108 TYR A C 1
ATOM 881 O O . TYR A 1 108 ? -7.826 4.685 -4.985 1.00 96.44 108 TYR A O 1
ATOM 889 N N . ALA A 1 109 ? -6.159 5.956 -5.787 1.00 97.38 109 ALA A N 1
ATOM 890 C CA . ALA A 1 109 ? -6.957 7.172 -5.942 1.00 97.38 109 ALA A CA 1
ATOM 891 C C . ALA A 1 109 ? -8.038 7.031 -7.027 1.00 97.38 109 ALA A C 1
ATOM 893 O O . ALA A 1 109 ? -9.072 7.677 -6.966 1.00 97.38 109 ALA A O 1
ATOM 894 N N . GLY A 1 110 ? -7.843 6.130 -7.998 1.00 96.25 110 GLY A N 1
ATOM 895 C CA . GLY A 1 110 ? -8.885 5.762 -8.964 1.00 96.25 110 GLY A CA 1
ATOM 896 C C . GLY A 1 110 ? -9.870 4.699 -8.456 1.00 96.25 110 GLY A C 1
ATOM 897 O O . GLY A 1 110 ? -10.746 4.274 -9.202 1.00 96.25 110 GLY A O 1
ATOM 898 N N . GLN A 1 111 ? -9.697 4.199 -7.227 1.00 96.44 111 GLN A N 1
ATOM 899 C CA . GLN A 1 111 ? -10.482 3.091 -6.657 1.00 96.44 111 GLN A CA 1
ATOM 900 C C . GLN A 1 111 ? -11.327 3.519 -5.448 1.00 96.44 111 GLN A C 1
ATOM 902 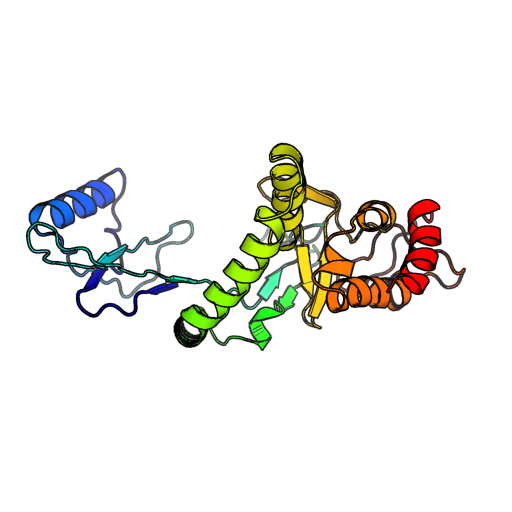O O . GLN A 1 111 ? -12.290 2.827 -5.084 1.00 96.44 111 GLN A O 1
ATOM 907 N N . PHE A 1 112 ? -10.950 4.626 -4.811 1.00 98.12 112 PHE A N 1
ATOM 908 C CA . PHE A 1 112 ? -11.529 5.141 -3.579 1.00 98.12 112 PHE A CA 1
ATOM 909 C C . PHE A 1 112 ? -11.619 6.659 -3.641 1.00 98.12 112 PHE A C 1
ATOM 911 O O . PHE A 1 112 ? -10.758 7.280 -4.252 1.00 98.12 112 PHE A O 1
ATOM 918 N N . ASP A 1 113 ? -12.618 7.228 -2.975 1.00 98.12 113 ASP A N 1
ATOM 919 C CA . ASP A 1 113 ? -12.838 8.679 -2.994 1.00 98.12 113 ASP A CA 1
ATOM 920 C C . ASP A 1 113 ? -12.101 9.382 -1.842 1.00 98.12 113 ASP A C 1
ATOM 922 O O . ASP A 1 113 ? -11.526 10.455 -2.016 1.00 98.12 113 ASP A O 1
ATOM 926 N N . ASP A 1 114 ? -12.079 8.749 -0.665 1.00 98.44 114 ASP A N 1
ATOM 927 C CA . ASP A 1 114 ? -11.398 9.224 0.537 1.00 98.44 114 ASP A CA 1
ATOM 928 C C . ASP A 1 114 ? -11.127 8.070 1.532 1.00 98.44 114 ASP A C 1
ATOM 930 O O . ASP A 1 114 ? -11.412 6.894 1.278 1.00 98.44 114 ASP A O 1
ATOM 934 N N . ALA A 1 115 ? -10.573 8.391 2.707 1.00 98.06 115 ALA A N 1
ATOM 935 C CA . ALA A 1 115 ? -10.272 7.393 3.735 1.00 98.06 115 ALA A CA 1
ATOM 936 C C . ALA A 1 115 ? -11.528 6.739 4.362 1.00 98.06 115 ALA A C 1
ATOM 938 O O . ALA A 1 115 ? -11.436 5.604 4.847 1.00 98.06 115 ALA A O 1
ATOM 939 N N . LEU A 1 116 ? -12.682 7.416 4.377 1.00 98.06 116 LEU A N 1
ATOM 940 C CA . LEU A 1 116 ? -13.948 6.863 4.873 1.00 98.06 116 LEU A CA 1
ATOM 941 C C . LEU A 1 116 ? -14.557 5.887 3.863 1.00 98.06 116 LEU A C 1
ATOM 943 O O . LEU A 1 116 ? -15.032 4.825 4.270 1.00 98.06 116 LEU A O 1
ATOM 947 N N . ASP A 1 117 ? -14.475 6.176 2.564 1.00 98.50 117 ASP A N 1
ATOM 948 C CA . ASP A 1 117 ? -14.881 5.251 1.504 1.00 98.50 117 ASP A CA 1
ATOM 949 C C . ASP A 1 117 ? -14.037 3.964 1.531 1.00 98.50 117 ASP A C 1
ATOM 951 O O . ASP A 1 117 ? -14.593 2.860 1.478 1.00 98.50 117 ASP A O 1
ATOM 955 N N . VAL A 1 118 ? -12.715 4.069 1.751 1.00 98.31 118 VAL A N 1
ATOM 956 C CA . VAL A 1 118 ? -11.849 2.894 1.993 1.00 98.31 118 VAL A CA 1
ATOM 957 C C . VAL A 1 118 ? -12.395 2.049 3.148 1.00 98.31 118 VAL A C 1
ATOM 959 O O . VAL A 1 118 ? -12.564 0.834 3.002 1.00 98.31 118 VAL A O 1
ATOM 962 N N . ALA A 1 119 ? -12.710 2.675 4.288 1.00 98.19 119 ALA A N 1
ATOM 963 C CA . ALA A 1 119 ? -13.220 1.965 5.460 1.00 98.19 119 ALA A CA 1
ATOM 964 C C . ALA A 1 119 ? -14.595 1.334 5.200 1.00 98.19 119 ALA A C 1
ATOM 966 O O . ALA A 1 119 ? -14.821 0.171 5.544 1.00 98.19 119 ALA A O 1
ATOM 967 N N . GLY A 1 120 ? -15.497 2.058 4.535 1.00 97.88 120 GLY A N 1
ATOM 968 C CA . GLY A 1 120 ? -16.824 1.572 4.171 1.00 97.88 120 GLY A CA 1
ATOM 969 C C . GLY A 1 120 ? -16.766 0.376 3.219 1.00 97.88 120 GLY A C 1
ATOM 970 O O . GLY A 1 120 ? -17.450 -0.631 3.436 1.00 97.88 120 GLY A O 1
ATOM 971 N N . LYS A 1 121 ? -15.922 0.438 2.182 1.00 97.94 121 LYS A N 1
ATOM 972 C CA . LYS A 1 121 ? -15.701 -0.670 1.238 1.00 97.94 121 LYS A CA 1
ATOM 973 C C . LYS A 1 121 ? -15.025 -1.869 1.910 1.00 97.94 121 LYS A C 1
ATOM 975 O O . LYS A 1 121 ? -15.417 -3.004 1.615 1.00 97.94 121 LYS A O 1
ATOM 980 N N . LEU A 1 122 ? -14.068 -1.643 2.817 1.00 97.25 122 LEU A N 1
ATOM 981 C CA . LEU A 1 122 ? -13.435 -2.698 3.614 1.00 97.25 122 LEU A CA 1
ATOM 982 C C . LEU A 1 122 ? -14.459 -3.393 4.513 1.00 97.25 122 LEU A C 1
ATOM 984 O O . LEU A 1 122 ? -14.611 -4.607 4.406 1.00 97.25 122 LEU A O 1
ATOM 988 N N . HIS A 1 123 ? -15.208 -2.645 5.326 1.00 97.44 123 HIS A N 1
ATOM 989 C CA . HIS A 1 123 ? -16.204 -3.195 6.249 1.00 97.44 123 HIS A CA 1
ATOM 990 C C . HIS A 1 123 ? -17.236 -4.070 5.522 1.00 97.44 123 HIS A C 1
ATOM 992 O O . HIS A 1 123 ? -17.471 -5.217 5.906 1.00 97.44 123 HIS A O 1
ATOM 998 N N . LYS A 1 124 ? -17.772 -3.588 4.389 1.00 97.88 124 LYS A N 1
ATOM 999 C CA . LYS A 1 124 ? -18.733 -4.333 3.552 1.00 97.88 124 LYS A CA 1
ATOM 1000 C C . LYS A 1 124 ? -18.202 -5.689 3.067 1.00 97.88 124 LYS A C 1
ATOM 1002 O O . LYS A 1 124 ? -18.991 -6.598 2.814 1.00 97.88 124 LYS A O 1
ATOM 1007 N N . LYS A 1 125 ? -16.883 -5.834 2.892 1.00 97.50 125 LYS A N 1
ATOM 1008 C CA . LYS A 1 125 ? -16.243 -7.032 2.317 1.00 97.50 125 LYS A CA 1
ATOM 1009 C C . LYS A 1 125 ? -15.345 -7.780 3.305 1.00 97.50 125 LYS A C 1
ATOM 1011 O O . LYS A 1 125 ? -14.788 -8.810 2.926 1.00 97.50 125 LYS A O 1
ATOM 1016 N N . GLU A 1 126 ? -15.223 -7.320 4.549 1.00 96.44 126 GLU A N 1
ATOM 1017 C CA . GLU A 1 126 ? -14.208 -7.770 5.509 1.00 96.44 126 GLU A CA 1
ATOM 1018 C C . GLU A 1 126 ? -14.222 -9.285 5.686 1.00 96.44 126 GLU A C 1
ATOM 1020 O O . GLU A 1 126 ? -13.195 -9.936 5.516 1.00 96.44 126 GLU A O 1
ATOM 1025 N N . ARG A 1 127 ? -15.399 -9.869 5.946 1.00 96.75 127 ARG A N 1
ATOM 1026 C CA . ARG A 1 127 ? -15.540 -11.322 6.122 1.00 96.75 127 ARG A CA 1
ATOM 1027 C C . ARG A 1 127 ? -15.006 -12.104 4.925 1.00 96.75 127 ARG A C 1
ATOM 1029 O O . ARG A 1 127 ? -14.298 -13.091 5.109 1.00 96.75 127 ARG A O 1
ATOM 1036 N N . LYS A 1 128 ? -15.328 -11.660 3.706 1.00 98.31 128 LYS A N 1
ATOM 1037 C CA . LYS A 1 128 ? -14.870 -12.299 2.467 1.00 98.31 128 LYS A CA 1
ATOM 1038 C C . LYS A 1 128 ? -13.359 -12.145 2.304 1.00 98.31 128 LYS A C 1
ATOM 1040 O O . LYS A 1 128 ? -12.685 -13.134 2.034 1.00 98.31 128 LYS A O 1
ATOM 1045 N N . LEU A 1 129 ? -12.833 -10.933 2.485 1.00 97.56 129 LEU A N 1
ATOM 1046 C CA . LEU A 1 129 ? -11.403 -10.647 2.353 1.00 97.56 129 LEU A CA 1
ATOM 1047 C C . LEU A 1 129 ? -10.581 -11.427 3.385 1.00 97.56 129 LEU A C 1
ATOM 1049 O O . LEU A 1 129 ? -9.615 -12.086 3.016 1.00 97.56 129 LEU A O 1
ATOM 1053 N N . ARG A 1 130 ? -11.014 -11.446 4.651 1.00 97.38 130 ARG A N 1
ATOM 1054 C CA . ARG A 1 130 ? -10.384 -12.235 5.716 1.00 97.38 130 ARG A CA 1
ATOM 1055 C C . ARG A 1 130 ? -10.405 -13.724 5.393 1.00 97.38 130 ARG A C 1
ATOM 1057 O O . ARG A 1 130 ? -9.372 -14.367 5.519 1.00 97.38 130 ARG A O 1
ATOM 1064 N N . ALA A 1 131 ? -11.541 -14.265 4.952 1.00 98.44 131 ALA A N 1
ATOM 1065 C CA . ALA A 1 131 ? -11.625 -15.673 4.571 1.00 98.44 131 ALA A CA 1
ATOM 1066 C C . ALA A 1 131 ? -10.658 -16.009 3.424 1.00 98.44 131 ALA A C 1
ATOM 1068 O O . ALA A 1 131 ? -9.972 -17.023 3.480 1.00 98.44 131 ALA A O 1
ATOM 1069 N N . MET A 1 132 ? -10.547 -15.146 2.409 1.00 98.06 132 MET A N 1
ATOM 1070 C CA . MET A 1 132 ? -9.588 -15.334 1.317 1.00 98.06 132 MET A CA 1
ATOM 1071 C C . MET A 1 132 ? -8.135 -15.302 1.807 1.00 98.06 132 MET A C 1
ATOM 1073 O O . MET A 1 132 ? -7.364 -16.179 1.422 1.00 98.06 132 MET A O 1
ATOM 1077 N N . SER A 1 133 ? -7.782 -14.350 2.676 1.00 96.44 133 SER A N 1
ATOM 1078 C CA . SER A 1 133 ? -6.450 -14.271 3.289 1.00 96.44 133 SER A CA 1
ATOM 1079 C C . SER A 1 133 ? -6.131 -15.502 4.135 1.00 96.44 133 SER A C 1
ATOM 1081 O O . SER A 1 133 ? -5.034 -16.039 4.023 1.00 96.44 133 SER A O 1
ATOM 1083 N N . MET A 1 134 ? -7.092 -15.984 4.932 1.00 98.25 134 MET A N 1
ATOM 1084 C CA . MET A 1 134 ? -6.898 -17.176 5.760 1.00 98.25 134 MET A CA 1
ATOM 1085 C C . MET A 1 134 ? -6.728 -18.435 4.921 1.00 98.25 134 MET A C 1
ATOM 1087 O O . MET A 1 134 ? -5.832 -19.208 5.201 1.00 98.25 134 MET A O 1
ATOM 1091 N N . ARG A 1 135 ? -7.483 -18.610 3.830 1.00 98.31 135 ARG A N 1
ATOM 1092 C CA . ARG A 1 135 ? -7.248 -19.750 2.925 1.00 98.31 135 ARG A CA 1
ATOM 1093 C C . ARG A 1 135 ? -5.838 -19.749 2.338 1.00 98.31 135 ARG A C 1
ATOM 1095 O O . ARG A 1 135 ? -5.248 -20.811 2.207 1.00 98.31 135 ARG A O 1
ATOM 1102 N N . PHE A 1 136 ? -5.322 -18.578 1.956 1.00 96.12 136 PHE A N 1
ATOM 1103 C CA . PHE A 1 136 ? -3.951 -18.466 1.459 1.00 96.12 136 PHE A CA 1
ATOM 1104 C C . PHE A 1 136 ? -2.936 -18.817 2.556 1.00 96.12 136 PHE A C 1
ATOM 1106 O O . PHE A 1 136 ? -2.037 -19.620 2.326 1.00 96.12 136 PHE A O 1
ATOM 1113 N N . HIS A 1 137 ? -3.118 -18.248 3.750 1.00 96.62 137 HIS A N 1
ATOM 1114 C CA . HIS A 1 137 ? -2.316 -18.566 4.927 1.00 96.62 137 HIS A CA 1
ATOM 1115 C C . HIS A 1 137 ? -2.323 -20.074 5.210 1.00 96.62 137 HIS A C 1
ATOM 1117 O O . HIS A 1 137 ? -1.270 -20.700 5.227 1.00 96.62 137 HIS A O 1
ATOM 1123 N N . ASP A 1 138 ? -3.499 -20.675 5.356 1.00 97.88 138 ASP A N 1
ATOM 1124 C CA . ASP A 1 138 ? -3.645 -22.079 5.724 1.00 97.88 138 ASP A CA 1
ATOM 1125 C C . ASP A 1 138 ? -3.050 -22.993 4.649 1.00 97.88 138 ASP A C 1
ATOM 1127 O O . ASP A 1 138 ? -2.384 -23.965 4.987 1.00 97.88 138 ASP A O 1
ATOM 1131 N N . ALA A 1 139 ? -3.197 -22.665 3.360 1.00 96.44 139 ALA A N 1
ATOM 1132 C CA . ALA A 1 139 ? -2.572 -23.426 2.276 1.00 96.44 139 ALA A CA 1
ATOM 1133 C C . ALA A 1 139 ? -1.034 -23.442 2.365 1.00 96.44 139 ALA A C 1
ATOM 1135 O O . ALA A 1 139 ? -0.420 -24.471 2.094 1.00 96.44 139 ALA A O 1
ATOM 1136 N N . LEU A 1 140 ? -0.411 -22.328 2.765 1.00 95.44 140 LEU A N 1
ATOM 1137 C CA . LEU A 1 140 ? 1.040 -22.253 2.950 1.00 95.44 140 LEU A CA 1
ATOM 1138 C C . LEU A 1 140 ? 1.481 -22.961 4.242 1.00 95.44 140 LEU A C 1
ATOM 1140 O O . LEU A 1 140 ? 2.365 -23.819 4.219 1.00 95.44 140 LEU A O 1
ATOM 1144 N N . PHE A 1 141 ? 0.846 -22.627 5.367 1.00 97.06 141 PHE A N 1
ATOM 1145 C CA . PHE A 1 141 ? 1.270 -23.057 6.703 1.00 97.06 141 PHE A CA 1
ATOM 1146 C C . PHE A 1 141 ? 0.810 -24.469 7.092 1.00 97.06 141 PHE A C 1
ATOM 1148 O O . PHE A 1 141 ? 1.331 -25.020 8.056 1.00 97.06 141 PHE A O 1
ATOM 1155 N N . SER A 1 142 ? -0.116 -25.081 6.346 1.00 97.38 142 SER A N 1
ATOM 1156 C CA . SER A 1 142 ? -0.441 -26.512 6.484 1.00 97.38 142 SER A CA 1
ATOM 1157 C C . SER A 1 142 ? 0.471 -27.430 5.663 1.00 97.38 142 SER A C 1
ATOM 1159 O O . SER A 1 142 ? 0.296 -28.649 5.694 1.00 97.38 142 SER A O 1
ATOM 1161 N N . SER A 1 143 ? 1.438 -26.875 4.923 1.00 96.50 143 SER A N 1
ATOM 1162 C CA . SER A 1 143 ? 2.401 -27.682 4.174 1.00 96.50 143 SER A CA 1
ATOM 1163 C C . SER A 1 143 ? 3.363 -28.437 5.098 1.00 96.50 143 SER A C 1
ATOM 1165 O O . SER A 1 143 ? 3.526 -28.123 6.275 1.00 96.50 143 SER A O 1
ATOM 1167 N N . THR A 1 144 ? 4.046 -29.438 4.546 1.00 97.69 144 THR A N 1
ATOM 1168 C CA . THR A 1 144 ? 5.033 -30.254 5.269 1.00 97.69 144 THR A CA 1
ATOM 1169 C C . THR A 1 144 ? 6.428 -29.622 5.303 1.00 97.69 144 THR A C 1
ATOM 1171 O O . THR A 1 144 ? 7.401 -30.300 5.633 1.00 97.69 144 THR A O 1
ATOM 1174 N N . LEU A 1 145 ? 6.561 -28.353 4.900 1.00 97.56 145 LEU A N 1
ATOM 1175 C CA . LEU A 1 145 ? 7.839 -27.649 4.924 1.00 97.56 145 LEU A CA 1
ATOM 1176 C C . LEU A 1 145 ? 8.265 -27.356 6.371 1.00 97.56 145 LEU A C 1
ATOM 1178 O O . LEU A 1 145 ? 7.415 -27.078 7.219 1.00 97.56 145 LEU A O 1
ATOM 1182 N N . PRO A 1 146 ? 9.576 -27.361 6.671 1.00 98.25 146 PRO A N 1
ATOM 1183 C CA . PRO A 1 146 ? 10.059 -26.945 7.980 1.00 98.25 146 PRO A CA 1
ATOM 1184 C C . PRO A 1 146 ? 9.622 -25.514 8.320 1.00 98.25 146 PRO A C 1
ATOM 1186 O O . PRO A 1 146 ? 9.591 -24.640 7.452 1.00 98.25 146 PRO A O 1
ATOM 1189 N N . SER A 1 147 ? 9.348 -25.245 9.597 1.00 97.50 147 SER A N 1
ATOM 1190 C CA . SER A 1 147 ? 8.848 -23.940 10.058 1.00 97.50 147 SER A CA 1
ATOM 1191 C C . SER A 1 147 ? 9.759 -22.768 9.684 1.00 97.50 147 SER A C 1
ATOM 1193 O O . SER A 1 147 ? 9.260 -21.713 9.307 1.00 97.50 147 SER A O 1
ATOM 1195 N N . TYR A 1 148 ? 11.082 -22.955 9.709 1.00 97.44 148 TYR A N 1
ATOM 119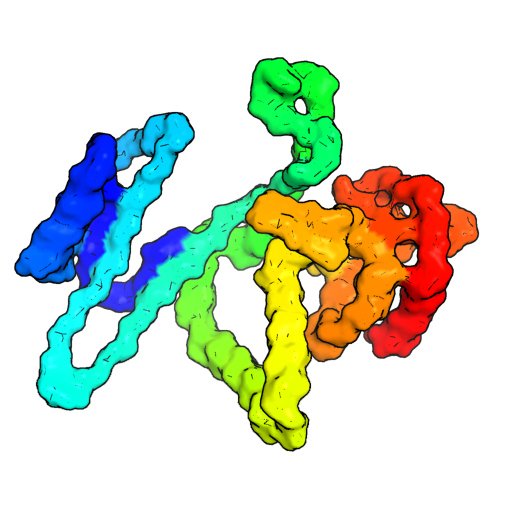6 C CA . TYR A 1 148 ? 12.038 -21.921 9.298 1.00 97.44 148 TYR A CA 1
ATOM 1197 C C . TYR A 1 148 ? 11.968 -21.608 7.794 1.00 97.44 148 TYR A C 1
ATOM 1199 O O . TYR A 1 148 ? 12.242 -20.482 7.389 1.00 97.44 148 TYR A O 1
ATOM 1207 N N . VAL A 1 149 ? 11.578 -22.578 6.955 1.00 97.31 149 VAL A N 1
ATOM 1208 C CA . VAL A 1 149 ? 11.338 -22.340 5.523 1.00 97.31 149 VAL A CA 1
ATOM 1209 C C . VAL A 1 149 ? 10.056 -21.536 5.351 1.00 97.31 149 VAL A C 1
ATOM 1211 O O . VAL A 1 149 ? 10.054 -20.563 4.606 1.00 97.31 149 VAL A O 1
ATOM 1214 N N . LEU A 1 150 ? 8.985 -21.908 6.063 1.00 97.12 150 LEU A N 1
ATOM 1215 C CA . LEU A 1 150 ? 7.709 -21.185 6.038 1.00 97.12 150 LEU A CA 1
ATOM 1216 C C . LEU A 1 150 ? 7.862 -19.730 6.486 1.00 97.12 150 LEU A C 1
ATOM 1218 O O . LEU A 1 150 ? 7.334 -18.827 5.834 1.00 97.12 150 LEU A O 1
ATOM 1222 N N . ASP A 1 151 ? 8.617 -19.495 7.554 1.00 96.50 151 ASP A N 1
ATOM 1223 C CA . ASP A 1 151 ? 8.941 -18.154 8.038 1.00 96.50 151 ASP A CA 1
ATOM 1224 C C . ASP A 1 151 ? 9.736 -17.355 6.993 1.00 96.50 151 ASP A C 1
ATOM 1226 O O . ASP A 1 151 ? 9.338 -16.251 6.610 1.00 96.50 151 ASP A O 1
ATOM 1230 N N . ALA A 1 152 ? 10.793 -17.947 6.426 1.00 95.44 152 ALA A N 1
ATOM 1231 C CA . ALA A 1 152 ? 11.606 -17.297 5.402 1.00 95.44 152 ALA A CA 1
ATOM 1232 C C . ALA A 1 152 ? 10.793 -16.924 4.149 1.00 95.44 152 ALA A C 1
ATOM 1234 O O . ALA A 1 152 ? 10.878 -15.794 3.679 1.00 95.44 152 ALA A O 1
ATOM 1235 N N . VAL A 1 153 ? 9.966 -17.825 3.607 1.00 94.25 153 VAL A N 1
ATOM 1236 C CA . VAL A 1 153 ? 9.199 -17.516 2.385 1.00 94.25 153 VAL A CA 1
ATOM 1237 C C . VAL A 1 153 ? 8.056 -16.534 2.650 1.00 94.25 153 VAL A C 1
ATOM 1239 O O . VAL A 1 153 ? 7.828 -15.627 1.849 1.00 94.25 153 VAL A O 1
ATOM 1242 N N . SER A 1 154 ? 7.354 -16.667 3.780 1.00 94.38 154 SER A N 1
ATOM 1243 C CA . SER A 1 154 ? 6.209 -15.805 4.100 1.00 94.38 154 SER A CA 1
ATOM 1244 C C . SER A 1 154 ? 6.623 -14.385 4.497 1.00 94.38 154 SER A C 1
ATOM 1246 O O . SER A 1 15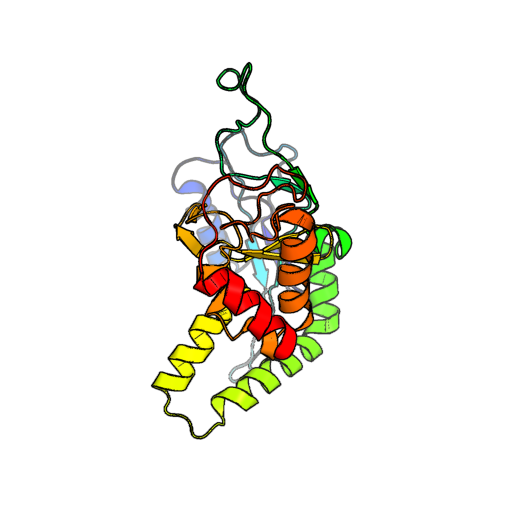4 ? 5.942 -13.428 4.120 1.00 94.38 154 SER A O 1
ATOM 1248 N N . SER A 1 155 ? 7.757 -14.221 5.185 1.00 93.81 155 SER A N 1
ATOM 1249 C CA . SER A 1 155 ? 8.296 -12.900 5.532 1.00 93.81 155 SER A CA 1
ATOM 1250 C C . SER A 1 155 ? 8.746 -12.120 4.293 1.00 93.81 155 SER A C 1
ATOM 1252 O O . SER A 1 155 ? 8.407 -10.945 4.153 1.00 93.81 155 SER A O 1
ATOM 1254 N N . GLN A 1 156 ? 9.414 -12.772 3.336 1.00 93.00 156 GLN A N 1
ATOM 1255 C CA . GLN A 1 156 ? 9.849 -12.131 2.086 1.00 93.00 156 GLN A CA 1
ATOM 1256 C C . GLN A 1 156 ? 8.664 -11.737 1.194 1.00 93.00 156 GLN A C 1
ATOM 1258 O O . GLN A 1 156 ? 8.667 -10.672 0.579 1.00 93.00 156 GLN A O 1
ATOM 1263 N N . MET A 1 157 ? 7.591 -12.534 1.179 1.00 94.31 157 MET A N 1
ATOM 1264 C CA . MET A 1 157 ? 6.349 -12.180 0.485 1.00 94.31 157 MET A CA 1
ATOM 1265 C C . MET A 1 157 ? 5.735 -10.854 0.960 1.00 94.31 157 MET A C 1
ATOM 1267 O O . MET A 1 157 ? 5.050 -10.181 0.183 1.00 94.31 157 MET A O 1
ATOM 1271 N N . ALA A 1 158 ? 5.953 -10.469 2.222 1.00 93.38 158 ALA A N 1
ATOM 1272 C CA . ALA A 1 158 ? 5.406 -9.234 2.772 1.00 93.38 158 ALA A CA 1
ATOM 1273 C C . ALA A 1 158 ? 5.991 -7.976 2.105 1.00 93.38 158 ALA A C 1
ATOM 1275 O O . ALA A 1 158 ? 5.301 -6.956 2.067 1.00 93.38 158 ALA A O 1
ATOM 1276 N N . ILE A 1 159 ? 7.191 -8.061 1.509 1.00 94.06 159 ILE A N 1
ATOM 1277 C CA . ILE A 1 159 ? 7.867 -6.956 0.801 1.00 94.06 159 ILE A CA 1
ATOM 1278 C C . ILE A 1 159 ? 6.989 -6.381 -0.319 1.00 94.06 159 ILE A C 1
ATOM 1280 O O . ILE A 1 159 ? 6.962 -5.172 -0.532 1.00 94.06 159 ILE A O 1
ATOM 1284 N N . LEU A 1 160 ? 6.168 -7.212 -0.972 1.00 94.44 160 LEU A N 1
ATOM 1285 C CA . LEU A 1 160 ? 5.244 -6.768 -2.025 1.00 94.44 160 LEU A CA 1
ATOM 1286 C C . LEU A 1 160 ? 4.175 -5.769 -1.540 1.00 94.44 160 LEU A C 1
ATOM 1288 O O . LEU A 1 160 ? 3.450 -5.198 -2.354 1.00 94.44 160 LEU A O 1
ATOM 1292 N N . LYS A 1 161 ? 4.039 -5.582 -0.221 1.00 92.69 161 LYS A N 1
ATOM 1293 C CA . LYS A 1 161 ? 3.087 -4.659 0.414 1.00 92.69 161 LYS A CA 1
ATOM 1294 C C . LYS A 1 161 ? 3.773 -3.546 1.216 1.00 92.69 161 LYS A C 1
ATOM 1296 O O . LYS A 1 161 ? 3.093 -2.856 1.973 1.00 92.69 161 LYS A O 1
ATOM 1301 N N . THR A 1 162 ? 5.090 -3.385 1.093 1.00 93.62 162 THR A N 1
ATOM 1302 C CA . THR A 1 162 ? 5.850 -2.326 1.775 1.00 93.62 162 THR A CA 1
ATOM 1303 C C . THR A 1 162 ? 6.123 -1.148 0.840 1.00 93.62 162 THR A C 1
ATOM 1305 O O . THR A 1 162 ? 5.821 -1.189 -0.352 1.00 93.62 162 THR A O 1
ATOM 1308 N N . ALA A 1 163 ? 6.759 -0.103 1.379 1.00 92.25 163 ALA A N 1
ATOM 1309 C CA . ALA A 1 163 ? 7.229 1.054 0.617 1.00 92.25 163 ALA A CA 1
ATOM 1310 C C . ALA A 1 163 ? 8.320 0.728 -0.429 1.00 92.25 163 ALA A C 1
ATOM 1312 O O . ALA A 1 163 ? 8.694 1.604 -1.205 1.00 92.25 163 ALA A O 1
ATOM 1313 N N . THR A 1 164 ? 8.813 -0.517 -0.483 1.00 94.56 164 THR A N 1
ATOM 1314 C CA . THR A 1 164 ? 9.724 -0.989 -1.541 1.00 94.56 164 THR A CA 1
ATOM 1315 C C . THR A 1 164 ? 9.030 -1.049 -2.895 1.00 94.56 164 THR A C 1
ATOM 1317 O O . THR A 1 164 ? 9.690 -0.943 -3.924 1.00 94.56 164 THR A O 1
ATOM 1320 N N . CYS A 1 165 ? 7.704 -1.183 -2.911 1.00 95.38 165 CYS A N 1
ATOM 1321 C CA . CYS A 1 165 ? 6.925 -1.315 -4.132 1.00 95.38 165 CYS A CA 1
ATOM 1322 C C . CYS A 1 165 ? 6.018 -0.099 -4.339 1.00 95.38 165 CYS A C 1
ATOM 1324 O O . CYS A 1 165 ? 5.444 0.451 -3.400 1.00 95.38 165 CYS A O 1
ATOM 1326 N N . LEU A 1 166 ? 5.837 0.274 -5.600 1.00 95.06 166 LEU A N 1
ATOM 1327 C CA . LEU A 1 166 ? 4.896 1.279 -6.063 1.00 95.06 166 LEU A CA 1
ATOM 1328 C C . LEU A 1 166 ? 3.941 0.644 -7.073 1.00 95.06 166 LEU A C 1
ATOM 1330 O O . LEU A 1 166 ? 4.305 -0.234 -7.857 1.00 95.06 166 LEU A O 1
ATOM 1334 N N . ARG A 1 167 ? 2.704 1.139 -7.083 1.00 95.81 167 ARG A N 1
ATOM 1335 C CA . ARG A 1 167 ? 1.755 0.868 -8.158 1.00 95.81 167 ARG A CA 1
ATOM 1336 C C . ARG A 1 167 ? 1.435 2.180 -8.853 1.00 95.81 167 ARG A C 1
ATOM 1338 O O . ARG A 1 167 ? 0.844 3.070 -8.239 1.00 95.81 167 ARG A O 1
ATOM 1345 N N . LEU A 1 168 ? 1.886 2.293 -10.097 1.00 96.06 168 LEU A N 1
ATOM 1346 C CA . LEU A 1 168 ? 1.756 3.498 -10.912 1.00 96.06 168 LEU A CA 1
ATOM 1347 C C . LEU A 1 168 ? 0.285 3.763 -11.252 1.00 96.06 168 LEU A C 1
ATOM 1349 O O . LEU A 1 168 ? -0.567 2.887 -11.084 1.00 96.06 168 LEU A O 1
ATOM 1353 N N . SER A 1 169 ? -0.030 4.976 -11.712 1.00 96.12 169 SER A N 1
ATOM 1354 C CA . SER A 1 169 ? -1.414 5.403 -11.970 1.00 96.12 169 SER A CA 1
ATOM 1355 C C . SER A 1 169 ? -2.151 4.498 -12.964 1.00 96.12 169 SER A C 1
ATOM 1357 O O . SER A 1 169 ? -3.348 4.275 -12.813 1.00 96.12 169 SER A O 1
ATOM 1359 N N . ASP A 1 170 ? -1.436 3.931 -13.938 1.00 95.38 170 ASP A N 1
ATOM 1360 C CA . ASP A 1 170 ? -1.953 2.972 -14.926 1.00 95.38 170 ASP A CA 1
ATOM 1361 C C . ASP A 1 170 ? -2.138 1.544 -14.363 1.00 95.38 170 ASP A C 1
ATOM 1363 O O . ASP A 1 170 ? -2.661 0.658 -15.036 1.00 95.38 170 ASP A O 1
ATOM 1367 N N . GLY A 1 171 ? -1.728 1.311 -13.115 1.00 96.06 171 GLY A N 1
ATOM 1368 C CA . GLY A 1 171 ? -1.767 0.020 -12.440 1.00 96.06 171 GLY A CA 1
ATOM 1369 C C . GLY A 1 171 ? -0.513 -0.826 -12.607 1.00 96.06 171 GLY A C 1
ATOM 1370 O O . GLY A 1 171 ? -0.465 -1.904 -11.995 1.00 96.06 171 GLY A O 1
ATOM 1371 N N . SER A 1 172 ? 0.476 -0.350 -13.366 1.00 97.06 172 SER A N 1
ATOM 1372 C CA . SER A 1 172 ? 1.752 -1.025 -13.572 1.00 97.06 172 SER A CA 1
ATOM 1373 C C . SER A 1 172 ? 2.575 -1.077 -12.289 1.00 97.06 172 SER A C 1
ATOM 1375 O O . SER A 1 172 ? 2.485 -0.203 -11.420 1.00 97.06 172 SER A O 1
ATOM 1377 N N . PHE A 1 173 ? 3.345 -2.150 -12.141 1.00 96.88 173 PHE A N 1
ATOM 1378 C CA . PHE A 1 173 ? 4.165 -2.380 -10.961 1.00 96.88 173 PHE A CA 1
ATOM 1379 C C . PHE A 1 173 ? 5.550 -1.755 -11.138 1.00 96.88 173 PHE A C 1
ATOM 1381 O O . PHE A 1 173 ? 6.175 -1.876 -12.189 1.00 96.88 173 PHE A O 1
ATOM 1388 N N . TYR A 1 174 ? 6.034 -1.115 -10.082 1.00 96.06 174 TYR A N 1
ATOM 1389 C CA . TYR A 1 174 ? 7.366 -0.535 -10.001 1.00 96.06 174 TYR A CA 1
ATOM 1390 C C . TYR A 1 174 ? 7.946 -0.835 -8.621 1.00 96.06 174 TYR A C 1
ATOM 1392 O O . TYR A 1 174 ? 7.199 -0.963 -7.652 1.00 96.06 174 TYR A O 1
ATOM 1400 N N . GLY A 1 175 ? 9.262 -0.928 -8.490 1.00 94.81 175 GLY A N 1
ATOM 1401 C CA . GLY A 1 175 ? 9.870 -1.137 -7.182 1.00 94.81 175 GLY A CA 1
ATOM 1402 C C . GLY A 1 175 ? 11.260 -0.547 -7.071 1.00 94.81 175 GLY A C 1
ATOM 1403 O O . GLY A 1 175 ? 11.904 -0.262 -8.068 1.00 94.81 175 GLY A O 1
ATOM 1404 N N . PHE A 1 176 ? 11.699 -0.355 -5.837 1.00 94.62 176 PHE A N 1
ATOM 1405 C CA . PHE A 1 176 ? 13.083 -0.065 -5.481 1.00 94.62 176 PHE A CA 1
ATOM 1406 C C . PHE A 1 176 ? 13.850 -1.376 -5.285 1.00 94.62 176 PHE A C 1
ATOM 1408 O O . PHE A 1 176 ? 13.240 -2.437 -5.141 1.00 94.62 176 PHE A O 1
ATOM 1415 N N . GLU A 1 177 ? 15.180 -1.327 -5.235 1.00 93.69 177 GLU A N 1
ATOM 1416 C CA . GLU A 1 177 ? 15.970 -2.502 -4.823 1.00 93.69 177 GLU A CA 1
ATOM 1417 C C . GLU A 1 177 ? 15.778 -2.803 -3.326 1.00 93.69 177 GLU A C 1
ATOM 1419 O O . GLU A 1 177 ? 15.798 -3.955 -2.899 1.00 93.69 177 GLU A O 1
ATOM 1424 N N . GLY A 1 178 ? 15.538 -1.758 -2.530 1.00 92.19 178 GLY A N 1
ATOM 1425 C CA . GLY A 1 178 ? 15.220 -1.855 -1.110 1.00 92.19 178 GLY A CA 1
ATOM 1426 C C . GLY A 1 178 ? 14.721 -0.526 -0.548 1.00 92.19 178 GLY A C 1
ATOM 1427 O O . GLY A 1 178 ? 14.366 0.387 -1.292 1.00 92.19 178 GLY A O 1
ATOM 1428 N N . CYS A 1 179 ? 14.705 -0.392 0.777 1.00 90.75 179 CYS A N 1
ATOM 1429 C CA . CYS A 1 179 ? 14.311 0.844 1.458 1.00 90.75 179 CYS A CA 1
ATOM 1430 C C . CYS A 1 179 ? 15.198 1.135 2.667 1.00 90.75 179 CYS A C 1
ATOM 1432 O O . CYS A 1 179 ? 15.678 0.226 3.342 1.00 90.75 179 CYS A O 1
ATOM 1434 N N . THR A 1 180 ? 15.346 2.420 2.964 1.00 88.12 180 THR A N 1
ATOM 1435 C CA . THR A 1 180 ? 15.774 2.952 4.257 1.00 88.12 180 THR A CA 1
ATOM 1436 C C . THR A 1 180 ? 14.530 3.327 5.082 1.00 88.12 180 THR A C 1
ATOM 1438 O O . THR A 1 180 ? 13.409 3.266 4.566 1.00 88.12 180 THR A O 1
ATOM 1441 N N . PRO A 1 181 ? 14.678 3.754 6.350 1.00 87.94 181 PRO A N 1
ATOM 1442 C CA . PRO A 1 181 ? 13.543 4.214 7.151 1.00 87.94 181 PRO A CA 1
ATOM 1443 C C . PRO A 1 181 ? 12.768 5.399 6.552 1.00 87.94 181 PRO A C 1
ATOM 1445 O O . PRO A 1 181 ? 11.625 5.622 6.940 1.00 87.94 181 PRO A O 1
ATOM 1448 N N . THR A 1 182 ? 13.375 6.168 5.641 1.00 86.25 182 THR A N 1
ATOM 1449 C CA . THR A 1 182 ? 12.799 7.421 5.122 1.00 86.25 182 THR A CA 1
ATOM 1450 C C . THR A 1 182 ? 12.695 7.491 3.599 1.00 86.25 182 THR A C 1
ATOM 1452 O O . THR A 1 182 ? 12.047 8.404 3.094 1.00 86.25 182 THR A O 1
ATOM 1455 N N . ALA A 1 183 ? 13.303 6.565 2.851 1.00 86.12 183 ALA A N 1
ATOM 1456 C CA . ALA A 1 183 ? 13.295 6.594 1.389 1.00 86.12 183 ALA A CA 1
ATOM 1457 C C . ALA A 1 183 ? 13.505 5.207 0.764 1.00 86.12 183 ALA A C 1
ATOM 1459 O O . ALA A 1 183 ? 14.122 4.325 1.359 1.00 86.12 183 ALA A O 1
ATOM 1460 N N . GLY A 1 184 ? 13.056 5.022 -0.479 1.00 86.12 184 GLY A N 1
ATOM 1461 C CA . GLY A 1 184 ? 13.539 3.935 -1.328 1.00 86.12 184 GLY A CA 1
ATOM 1462 C C . GLY A 1 184 ? 15.060 4.000 -1.512 1.00 86.12 184 GLY A C 1
ATOM 1463 O O . GLY A 1 184 ? 15.635 5.077 -1.670 1.00 86.12 184 GLY A O 1
ATOM 1464 N N . CYS A 1 185 ? 15.715 2.844 -1.471 1.00 85.88 185 CYS A N 1
ATOM 1465 C CA . CYS A 1 185 ? 17.137 2.696 -1.750 1.00 85.88 185 CYS A CA 1
ATOM 1466 C C . CYS A 1 185 ? 17.296 2.174 -3.176 1.00 85.88 185 CYS A C 1
ATOM 1468 O O . CYS A 1 185 ? 16.674 1.167 -3.514 1.00 85.88 185 CYS A O 1
ATOM 1470 N N . CYS A 1 186 ? 18.133 2.850 -3.970 1.00 84.12 186 CYS A N 1
ATOM 1471 C CA . CYS A 1 186 ? 18.397 2.519 -5.370 1.00 84.12 186 CYS A CA 1
ATOM 1472 C C . CYS A 1 186 ? 17.104 2.513 -6.204 1.00 84.12 186 CYS A C 1
ATOM 1474 O O . CYS A 1 186 ? 16.394 1.514 -6.308 1.00 84.12 186 CYS A O 1
ATOM 1476 N N . ASP A 1 187 ? 16.767 3.680 -6.752 1.00 82.38 187 ASP A N 1
ATOM 1477 C CA . ASP A 1 187 ? 15.527 3.889 -7.487 1.00 82.38 187 ASP A CA 1
ATOM 1478 C C . ASP A 1 187 ? 15.477 3.145 -8.815 1.00 82.38 187 ASP A C 1
ATOM 1480 O O . ASP A 1 187 ? 16.483 3.008 -9.504 1.00 82.38 187 ASP A O 1
ATOM 1484 N N . GLY A 1 188 ? 14.278 2.695 -9.179 1.00 82.19 188 GLY A N 1
ATOM 1485 C CA . GLY A 1 188 ? 14.052 1.950 -10.412 1.00 82.19 188 GLY A CA 1
ATOM 1486 C C . GLY A 1 188 ? 13.814 0.480 -10.144 1.00 82.19 188 GLY A C 1
ATOM 1487 O O . GLY A 1 188 ? 14.490 -0.121 -9.308 1.00 82.19 188 GLY A O 1
ATOM 1488 N N . SER A 1 189 ? 12.903 -0.107 -10.925 1.00 88.12 189 SER A N 1
ATOM 1489 C CA . SER A 1 189 ? 12.791 -1.558 -11.074 1.00 88.12 189 SER A CA 1
ATOM 1490 C C . SER A 1 189 ? 14.070 -2.077 -11.735 1.00 88.12 189 SER A C 1
ATOM 1492 O O . SER A 1 189 ? 14.115 -2.316 -12.936 1.00 88.12 189 SER A O 1
ATOM 1494 N N . CYS A 1 190 ? 15.152 -2.154 -10.961 1.00 91.12 190 CYS A N 1
ATOM 1495 C CA . CYS A 1 190 ? 16.466 -2.568 -11.416 1.00 91.12 190 CYS A CA 1
ATOM 1496 C C . CYS A 1 190 ? 16.374 -3.968 -12.022 1.00 91.12 190 CYS A C 1
ATOM 1498 O O . CYS A 1 190 ? 15.996 -4.922 -11.332 1.00 91.12 190 CYS A O 1
ATOM 1500 N N . THR A 1 191 ? 16.694 -4.084 -13.309 1.00 92.19 191 THR A N 1
ATOM 1501 C CA . THR A 1 191 ? 16.391 -5.285 -14.099 1.00 92.19 191 THR A CA 1
ATOM 1502 C C . THR A 1 191 ? 17.100 -6.513 -13.547 1.00 92.19 191 THR A C 1
ATOM 1504 O O . THR A 1 191 ? 16.494 -7.576 -13.463 1.00 92.19 191 THR A O 1
ATOM 1507 N N . HIS A 1 192 ? 18.341 -6.348 -13.085 1.00 92.38 192 HIS A N 1
ATOM 1508 C CA . HIS A 1 192 ? 19.116 -7.366 -12.378 1.00 92.38 192 HIS A CA 1
ATOM 1509 C C . HIS A 1 192 ? 18.431 -7.808 -11.080 1.00 92.38 192 HIS A C 1
ATOM 1511 O O . HIS A 1 192 ? 18.192 -8.992 -10.885 1.00 92.38 192 HIS A O 1
ATOM 1517 N N . VAL A 1 193 ? 18.084 -6.881 -10.181 1.00 94.25 193 VAL A N 1
ATOM 1518 C CA . VAL A 1 193 ? 17.575 -7.235 -8.840 1.00 94.25 193 VAL A CA 1
ATOM 1519 C C . VAL A 1 193 ? 16.205 -7.890 -8.951 1.00 94.25 193 VAL A C 1
ATOM 1521 O O . VAL A 1 193 ? 15.969 -8.986 -8.436 1.00 94.25 193 VAL A O 1
ATOM 1524 N N . TRP A 1 194 ? 15.315 -7.256 -9.711 1.00 93.69 194 TRP A N 1
ATOM 1525 C CA . TRP A 1 194 ? 13.974 -7.768 -9.946 1.00 93.69 194 TRP A CA 1
ATOM 1526 C C . TRP A 1 194 ? 13.973 -9.009 -10.842 1.00 93.69 194 TRP A C 1
ATOM 1528 O O . TRP A 1 194 ? 12.933 -9.659 -10.950 1.00 93.69 194 TRP A O 1
ATOM 1538 N N . ASN A 1 195 ? 15.105 -9.406 -11.443 1.00 94.31 195 ASN A N 1
ATOM 1539 C CA . ASN A 1 195 ? 15.245 -10.699 -12.113 1.00 94.31 195 ASN A CA 1
ATOM 1540 C C . ASN A 1 195 ? 15.071 -11.879 -11.149 1.00 94.31 195 ASN A C 1
ATOM 1542 O O . ASN A 1 195 ? 14.442 -12.878 -11.495 1.00 94.31 195 ASN A O 1
ATOM 1546 N N . TYR A 1 196 ? 15.610 -11.749 -9.935 1.00 93.44 196 TYR A N 1
ATOM 1547 C CA . TYR A 1 196 ? 15.732 -12.861 -8.993 1.00 93.44 196 TYR A CA 1
ATOM 1548 C C . TYR A 1 196 ? 14.492 -13.085 -8.133 1.00 93.44 196 TYR A C 1
ATOM 1550 O O . TYR A 1 196 ? 14.310 -14.189 -7.613 1.00 93.44 196 TYR A O 1
ATOM 1558 N N . GLN A 1 197 ? 13.615 -12.088 -7.988 1.00 92.25 197 GLN A N 1
ATOM 1559 C CA . GLN A 1 197 ? 12.377 -12.303 -7.245 1.00 92.25 197 GLN A CA 1
ATOM 1560 C C . GLN A 1 197 ? 11.475 -13.314 -7.965 1.00 92.25 197 GLN A C 1
ATOM 1562 O O . GLN A 1 197 ? 11.360 -13.320 -9.190 1.00 92.25 197 GLN A O 1
ATOM 1567 N N . GLN A 1 198 ? 10.827 -14.173 -7.179 1.00 92.12 198 GLN A N 1
ATOM 1568 C CA . GLN A 1 198 ? 9.895 -15.181 -7.689 1.00 92.12 198 GLN A CA 1
ATOM 1569 C C . GLN A 1 198 ? 8.487 -15.025 -7.114 1.00 92.12 198 GLN A C 1
ATOM 1571 O O . GLN A 1 198 ? 7.561 -15.650 -7.605 1.00 92.12 198 GLN A O 1
ATOM 1576 N N . ALA A 1 199 ? 8.269 -14.199 -6.090 1.00 94.50 199 ALA A N 1
ATOM 1577 C CA . ALA A 1 199 ? 6.950 -14.107 -5.465 1.00 94.50 199 ALA A CA 1
ATOM 1578 C C . ALA A 1 199 ? 5.900 -13.478 -6.401 1.00 94.50 199 ALA A C 1
ATOM 1580 O O . ALA A 1 199 ? 4.751 -13.921 -6.435 1.00 94.50 199 ALA A O 1
ATOM 1581 N N . LEU A 1 200 ? 6.282 -12.457 -7.173 1.00 94.25 200 LEU A N 1
ATOM 1582 C CA . LEU A 1 200 ? 5.355 -11.691 -8.001 1.00 94.25 200 LEU A CA 1
ATOM 1583 C C . LEU A 1 200 ? 4.704 -12.507 -9.138 1.00 94.25 200 LEU A C 1
ATOM 1585 O O . LEU A 1 200 ? 3.476 -12.457 -9.221 1.00 94.25 200 LEU A O 1
ATOM 1589 N N . PRO A 1 201 ? 5.426 -13.302 -9.960 1.00 95.06 201 PRO A N 1
ATOM 1590 C CA . PRO A 1 201 ? 4.805 -14.098 -11.028 1.00 95.06 201 PRO A CA 1
ATOM 1591 C C . PRO A 1 201 ? 3.785 -15.124 -10.518 1.00 95.06 201 PRO A C 1
ATOM 1593 O O . PRO A 1 201 ? 2.751 -15.322 -11.150 1.00 95.06 201 PRO A O 1
ATOM 1596 N N . PHE A 1 202 ? 4.027 -15.756 -9.365 1.00 93.81 202 PHE A N 1
ATOM 1597 C CA . PHE A 1 202 ? 3.131 -16.799 -8.850 1.00 93.81 202 PHE A CA 1
ATOM 1598 C C . PHE A 1 202 ? 1.945 -16.244 -8.052 1.00 93.81 202 PHE A C 1
ATOM 1600 O O . PHE A 1 202 ? 0.875 -16.850 -8.045 1.00 93.81 202 PHE A O 1
ATOM 1607 N N . LEU A 1 203 ? 2.106 -15.097 -7.385 1.00 94.69 203 LEU A N 1
ATOM 1608 C CA . LEU A 1 203 ? 1.046 -14.508 -6.557 1.00 94.69 203 LEU A CA 1
ATOM 1609 C C . LEU A 1 203 ? 0.232 -13.444 -7.298 1.00 94.69 203 LEU A C 1
ATOM 1611 O O . LEU A 1 203 ? -0.978 -13.336 -7.099 1.00 94.69 203 LEU A O 1
ATOM 1615 N N . PHE A 1 204 ? 0.888 -12.653 -8.146 1.00 96.38 204 PHE A N 1
ATOM 1616 C CA . PHE A 1 204 ? 0.296 -11.532 -8.873 1.00 96.38 204 PHE A CA 1
ATOM 1617 C C . PHE A 1 204 ? 0.848 -11.451 -10.310 1.00 96.38 204 PHE A C 1
ATOM 1619 O O . PHE A 1 204 ? 1.446 -10.439 -10.682 1.00 96.38 204 PHE A O 1
ATOM 1626 N N . PRO A 1 205 ? 0.608 -12.465 -11.165 1.00 96.44 205 PRO A N 1
ATOM 1627 C CA . PRO A 1 205 ? 1.192 -12.544 -12.512 1.00 96.44 205 PRO A CA 1
ATOM 1628 C C . PRO A 1 205 ? 0.893 -11.320 -13.389 1.00 96.44 205 PRO A C 1
ATOM 1630 O O . PRO A 1 205 ? 1.709 -10.919 -14.212 1.00 96.44 205 PRO A O 1
ATOM 1633 N N . GLY A 1 206 ? -0.269 -10.683 -13.205 1.00 96.94 206 GLY A N 1
ATOM 1634 C CA . GLY A 1 206 ? -0.599 -9.440 -13.908 1.00 96.94 206 GLY A CA 1
ATOM 1635 C C . GLY A 1 206 ? 0.325 -8.267 -13.557 1.00 96.94 206 GLY A C 1
ATOM 1636 O O . GLY A 1 206 ? 0.588 -7.437 -14.421 1.00 96.94 206 GLY A O 1
ATOM 1637 N N . LEU A 1 207 ? 0.836 -8.208 -12.322 1.00 96.75 207 LEU A N 1
ATOM 1638 C CA . LEU A 1 207 ? 1.792 -7.186 -11.882 1.00 96.75 207 LEU A CA 1
ATOM 1639 C C . LEU A 1 207 ? 3.211 -7.482 -12.385 1.00 96.75 207 LEU A C 1
ATOM 1641 O O . LEU A 1 207 ? 3.894 -6.567 -12.827 1.00 96.75 207 LEU A O 1
ATOM 1645 N N . GLU A 1 208 ? 3.634 -8.749 -12.393 1.00 96.19 208 GLU A N 1
ATOM 1646 C CA . GLU A 1 208 ? 4.921 -9.134 -12.999 1.00 96.19 208 GLU A CA 1
ATOM 1647 C C . GLU A 1 208 ? 4.961 -8.759 -14.488 1.00 96.19 208 GLU A C 1
ATOM 1649 O O . GLU A 1 208 ? 5.903 -8.123 -14.967 1.00 96.19 208 GLU A O 1
ATOM 1654 N N . ARG A 1 209 ? 3.901 -9.107 -15.229 1.00 96.25 209 ARG A N 1
ATOM 1655 C CA . ARG A 1 209 ? 3.810 -8.789 -16.657 1.00 96.25 209 ARG A CA 1
ATOM 1656 C C . ARG A 1 209 ? 3.740 -7.291 -16.923 1.00 96.25 209 ARG A C 1
ATOM 1658 O O . ARG A 1 209 ? 4.256 -6.853 -17.951 1.00 96.25 209 ARG A O 1
ATOM 1665 N N . SER A 1 210 ? 3.129 -6.503 -16.035 1.00 96.75 210 SER A N 1
ATOM 1666 C CA . SER A 1 210 ? 3.080 -5.050 -16.216 1.00 96.75 210 SER A CA 1
ATOM 1667 C C . SER A 1 210 ? 4.453 -4.410 -16.036 1.00 96.75 210 SER A C 1
ATOM 1669 O O . SER A 1 210 ? 4.822 -3.619 -16.897 1.00 96.75 210 SER A O 1
ATOM 1671 N N . MET A 1 211 ? 5.246 -4.825 -15.034 1.00 94.94 211 MET A N 1
ATOM 1672 C CA . MET A 1 211 ? 6.645 -4.386 -14.880 1.00 94.94 211 MET A CA 1
ATOM 1673 C C . MET A 1 211 ? 7.459 -4.675 -16.149 1.00 94.94 211 MET A C 1
ATOM 1675 O O . MET A 1 211 ? 8.155 -3.804 -16.662 1.00 94.94 211 MET A O 1
ATOM 1679 N N . ARG A 1 212 ? 7.317 -5.879 -16.713 1.00 93.81 212 ARG A N 1
ATOM 1680 C CA . ARG A 1 212 ? 7.997 -6.228 -17.965 1.00 93.81 212 ARG A CA 1
ATOM 1681 C C . ARG A 1 212 ? 7.517 -5.378 -19.144 1.00 93.81 212 ARG A C 1
ATOM 1683 O O . ARG A 1 212 ? 8.325 -4.915 -19.940 1.00 93.81 212 ARG A O 1
ATOM 1690 N N . SER A 1 213 ? 6.207 -5.170 -19.264 1.00 95.38 213 SER A N 1
ATOM 1691 C CA . SER A 1 213 ? 5.625 -4.396 -20.368 1.00 95.38 213 SER A CA 1
ATOM 1692 C C . SER A 1 213 ? 6.131 -2.953 -20.376 1.00 95.38 213 SER A C 1
ATOM 1694 O O . SER A 1 213 ? 6.448 -2.431 -21.443 1.00 95.38 213 SER A O 1
ATOM 1696 N N . ILE A 1 214 ? 6.245 -2.323 -19.201 1.00 95.38 214 ILE A N 1
ATOM 1697 C CA . ILE A 1 214 ? 6.790 -0.966 -19.096 1.00 95.38 214 ILE A CA 1
ATOM 1698 C C . ILE A 1 214 ? 8.304 -0.932 -19.344 1.00 95.38 214 ILE A C 1
ATOM 1700 O O . ILE A 1 214 ? 8.767 0.014 -19.971 1.00 95.38 214 ILE A O 1
ATOM 1704 N N . ASP A 1 215 ? 9.061 -1.970 -18.969 1.00 93.50 215 ASP A N 1
ATOM 1705 C CA . ASP A 1 215 ? 10.488 -2.073 -19.308 1.00 93.50 215 ASP A CA 1
ATOM 1706 C C . ASP A 1 215 ? 10.711 -2.128 -20.826 1.00 93.50 215 ASP A C 1
ATOM 1708 O O . ASP A 1 215 ? 11.435 -1.308 -21.381 1.00 93.50 215 ASP A O 1
ATOM 1712 N N . TYR A 1 216 ? 10.048 -3.041 -21.542 1.00 93.56 216 TYR A N 1
ATOM 1713 C CA . TYR A 1 216 ? 10.234 -3.148 -22.997 1.00 93.56 216 TYR A CA 1
ATOM 1714 C C . TYR A 1 216 ? 9.727 -1.928 -23.766 1.00 93.56 216 TYR A C 1
ATOM 1716 O O . TYR A 1 216 ? 10.233 -1.637 -24.846 1.00 93.56 216 TYR A O 1
ATOM 1724 N N . LYS A 1 217 ? 8.731 -1.220 -23.226 1.00 94.44 217 LYS A N 1
ATOM 1725 C CA . LYS A 1 217 ? 8.166 -0.031 -23.864 1.00 94.44 217 LYS A CA 1
ATOM 1726 C C . LYS A 1 217 ? 8.984 1.237 -23.605 1.00 94.44 217 LYS A C 1
ATOM 1728 O O . LYS A 1 217 ? 9.088 2.060 -24.506 1.00 94.44 217 LYS A O 1
ATOM 1733 N N . HIS A 1 218 ? 9.502 1.413 -22.389 1.00 93.12 218 HIS A N 1
ATOM 1734 C CA . HIS A 1 218 ? 10.089 2.681 -21.938 1.00 93.12 218 HIS A CA 1
ATOM 1735 C C . HIS A 1 218 ? 11.585 2.592 -21.592 1.00 93.12 218 HIS A C 1
ATOM 1737 O O . HIS A 1 218 ? 12.260 3.614 -21.534 1.00 93.12 218 HIS A O 1
ATOM 1743 N N . ASN A 1 219 ? 12.112 1.391 -21.339 1.00 92.44 219 ASN A N 1
ATOM 1744 C CA . ASN A 1 219 ? 13.458 1.172 -20.799 1.00 92.44 219 ASN A CA 1
ATOM 1745 C C . ASN A 1 219 ? 14.395 0.419 -21.768 1.00 92.44 219 ASN A C 1
ATOM 1747 O O . ASN A 1 219 ? 15.592 0.309 -21.504 1.00 92.44 219 ASN A O 1
ATOM 1751 N N . MET A 1 220 ? 13.882 -0.102 -22.888 1.00 92.75 220 MET A N 1
ATOM 1752 C CA . MET A 1 220 ? 14.697 -0.693 -23.952 1.00 92.75 220 MET A CA 1
ATOM 1753 C C . MET A 1 220 ? 15.125 0.386 -24.949 1.00 92.75 220 MET A C 1
ATOM 1755 O O . MET A 1 220 ? 14.294 1.146 -25.440 1.00 92.75 220 MET A O 1
ATOM 1759 N N . ARG A 1 221 ? 16.422 0.449 -25.250 1.00 90.94 221 ARG A N 1
ATOM 1760 C CA . ARG A 1 221 ? 16.986 1.377 -26.238 1.00 90.94 221 ARG A CA 1
ATOM 1761 C C . ARG A 1 221 ? 16.837 0.839 -27.661 1.00 90.94 221 ARG A C 1
ATOM 1763 O O . ARG A 1 221 ? 16.657 -0.361 -27.868 1.00 90.94 221 ARG A O 1
ATOM 1770 N N . ASP A 1 222 ? 17.005 1.724 -28.640 1.00 91.38 222 ASP A N 1
ATOM 1771 C CA . ASP A 1 222 ? 16.922 1.395 -30.072 1.00 91.38 222 ASP A CA 1
ATOM 1772 C C . ASP A 1 222 ? 17.968 0.360 -30.526 1.00 91.38 222 ASP A C 1
ATOM 1774 O O . ASP A 1 222 ? 17.753 -0.359 -31.499 1.00 91.38 222 ASP A O 1
ATOM 1778 N N . ASP A 1 223 ? 19.089 0.244 -29.804 1.00 92.50 223 ASP A N 1
ATOM 1779 C CA . ASP A 1 223 ? 20.123 -0.775 -30.031 1.00 92.50 223 ASP A CA 1
ATOM 1780 C C . ASP A 1 223 ? 19.754 -2.167 -29.471 1.00 92.50 223 ASP A C 1
ATOM 1782 O O . ASP A 1 223 ? 20.535 -3.113 -29.585 1.00 92.50 223 ASP A O 1
ATOM 1786 N N . GLY A 1 224 ? 18.568 -2.305 -28.864 1.00 91.06 224 GLY A N 1
ATOM 1787 C CA . GLY A 1 224 ? 18.079 -3.524 -28.218 1.00 91.06 224 GLY A CA 1
ATOM 1788 C C . GLY A 1 224 ? 18.611 -3.743 -26.798 1.00 91.06 224 GLY A C 1
ATOM 1789 O O . GLY A 1 224 ? 18.272 -4.746 -26.164 1.00 91.06 224 GLY A O 1
ATOM 1790 N N . GLY A 1 225 ? 19.440 -2.833 -26.277 1.00 92.88 225 GLY A N 1
ATOM 1791 C CA . GLY A 1 225 ? 19.936 -2.882 -24.908 1.00 92.88 225 GLY A CA 1
ATOM 1792 C C . GLY A 1 225 ? 18.845 -2.521 -23.902 1.00 92.88 225 GLY A C 1
ATOM 1793 O O . GLY A 1 225 ? 18.236 -1.454 -23.988 1.00 92.88 225 GLY A O 1
ATOM 1794 N N . MET A 1 226 ? 18.622 -3.389 -22.912 1.00 93.31 226 MET A N 1
ATOM 1795 C CA . MET A 1 226 ? 17.731 -3.080 -21.792 1.00 93.31 226 MET A CA 1
ATOM 1796 C C . MET A 1 226 ? 18.479 -2.236 -20.759 1.00 93.31 226 MET A C 1
ATOM 1798 O O . MET A 1 226 ? 19.493 -2.675 -20.209 1.00 93.31 226 MET A O 1
ATOM 1802 N N . CYS A 1 227 ? 17.984 -1.037 -20.462 1.00 91.50 227 CYS A N 1
ATOM 1803 C CA . CYS A 1 227 ? 18.628 -0.181 -19.479 1.00 91.50 227 CYS A CA 1
ATOM 1804 C C . CYS A 1 227 ? 18.525 -0.756 -18.066 1.00 91.50 227 CYS A C 1
ATOM 1806 O O . CYS A 1 227 ? 17.564 -1.424 -17.681 1.00 91.50 227 CYS A O 1
ATOM 1808 N N . PHE A 1 228 ? 19.536 -0.443 -17.259 1.00 87.62 228 PHE A N 1
ATOM 1809 C CA . PHE A 1 228 ? 19.698 -0.982 -15.910 1.00 87.62 228 PHE A CA 1
ATOM 1810 C C . PHE A 1 228 ? 18.475 -0.766 -15.000 1.00 87.62 228 PHE A C 1
ATOM 1812 O O . PHE A 1 228 ? 18.163 -1.618 -14.171 1.00 87.62 228 PHE A O 1
ATOM 1819 N N . ARG A 1 229 ? 17.767 0.359 -15.170 1.00 89.75 229 ARG A N 1
ATOM 1820 C CA . ARG A 1 229 ? 16.694 0.853 -14.301 1.00 89.75 229 ARG A CA 1
ATOM 1821 C C . ARG A 1 229 ? 15.703 1.693 -15.094 1.00 89.75 229 ARG A C 1
ATOM 1823 O O . ARG A 1 229 ? 16.094 2.731 -15.641 1.00 89.75 229 ARG A O 1
ATOM 1830 N N . LEU A 1 230 ? 14.433 1.311 -15.026 1.00 91.88 230 LEU A N 1
ATOM 1831 C CA . LEU A 1 230 ? 13.329 2.127 -15.514 1.00 91.88 230 LEU A CA 1
ATOM 1832 C C . LEU A 1 230 ? 13.250 3.446 -14.738 1.00 91.88 230 LEU A C 1
ATOM 1834 O O . LEU A 1 230 ? 13.227 3.449 -13.506 1.00 91.88 230 LEU A O 1
ATOM 1838 N N . GLN A 1 231 ? 13.196 4.558 -15.466 1.00 91.25 231 GLN A N 1
ATOM 1839 C CA . GLN A 1 231 ? 13.079 5.893 -14.889 1.00 91.25 231 GLN A CA 1
ATOM 1840 C C . GLN A 1 231 ? 11.611 6.285 -14.682 1.00 91.25 231 GLN A C 1
ATOM 1842 O O . GLN A 1 231 ? 10.726 5.858 -15.419 1.00 91.25 231 GLN A O 1
ATOM 1847 N N . LEU A 1 232 ? 11.358 7.122 -13.669 1.00 92.06 232 LEU A N 1
ATOM 1848 C CA . LEU A 1 232 ? 10.060 7.769 -13.464 1.00 92.06 232 LEU A CA 1
ATOM 1849 C C . LEU A 1 232 ? 10.168 9.295 -13.591 1.00 92.06 232 LEU A C 1
ATOM 1851 O O . LEU A 1 232 ? 11.104 9.871 -13.015 1.00 92.06 232 LEU A O 1
ATOM 1855 N N . PRO A 1 233 ? 9.176 9.967 -14.213 1.00 92.00 233 PRO A N 1
ATOM 1856 C CA . PRO A 1 233 ? 7.987 9.408 -14.896 1.00 92.00 233 PRO A CA 1
ATOM 1857 C C . PRO A 1 233 ? 8.322 8.476 -16.074 1.00 92.00 233 PRO A C 1
ATOM 1859 O O . PRO A 1 233 ? 9.431 8.564 -16.581 1.00 92.00 233 PRO A O 1
ATOM 1862 N N . LEU A 1 234 ? 7.404 7.588 -16.484 1.00 91.31 234 LEU A N 1
ATOM 1863 C CA . LEU A 1 234 ? 7.689 6.493 -17.438 1.00 91.31 234 LEU A CA 1
ATOM 1864 C C . LEU A 1 234 ? 8.312 6.946 -18.768 1.00 91.31 234 LEU A C 1
ATOM 1866 O O . LEU A 1 234 ? 9.086 6.201 -19.349 1.00 91.31 234 LEU A O 1
ATOM 1870 N N . ASP A 1 235 ? 8.025 8.161 -19.231 1.00 89.00 235 ASP A N 1
ATOM 1871 C CA . ASP A 1 235 ? 8.596 8.712 -20.470 1.00 89.00 235 ASP A CA 1
ATOM 1872 C C . ASP A 1 235 ? 9.908 9.489 -20.247 1.00 89.00 235 ASP A C 1
ATOM 1874 O O . ASP A 1 235 ? 10.374 10.218 -21.123 1.00 89.00 235 ASP A O 1
ATOM 1878 N N . SER A 1 236 ? 10.505 9.376 -19.058 1.00 89.12 236 SER A N 1
ATOM 1879 C CA . SER A 1 236 ? 11.823 9.954 -18.792 1.00 89.12 236 SER A CA 1
ATOM 1880 C C . SER A 1 236 ? 12.886 9.243 -19.627 1.00 89.12 236 SER A C 1
ATOM 1882 O O . SER A 1 236 ? 12.794 8.027 -19.803 1.00 89.12 236 SER A O 1
ATOM 1884 N N . PRO A 1 237 ? 13.929 9.960 -20.084 1.00 87.00 237 PRO A N 1
ATOM 1885 C CA . PRO A 1 237 ? 15.014 9.343 -20.829 1.00 87.00 237 PRO A CA 1
ATOM 1886 C C . PRO A 1 237 ? 15.608 8.154 -20.064 1.00 87.00 237 PRO A C 1
ATOM 1888 O O . PRO A 1 237 ? 15.848 8.268 -18.854 1.00 87.00 237 PRO A O 1
ATOM 1891 N N . PRO A 1 238 ? 15.850 7.019 -20.740 1.00 85.25 238 PRO A N 1
ATOM 1892 C CA . PRO A 1 238 ? 16.474 5.875 -20.107 1.00 85.25 238 PRO A CA 1
ATOM 1893 C C . PRO A 1 238 ? 17.891 6.238 -19.658 1.00 85.25 238 PRO A C 1
ATOM 1895 O O . PRO A 1 238 ? 18.560 7.085 -20.249 1.00 85.25 238 PRO A O 1
ATOM 1898 N N . ASN A 1 239 ? 18.366 5.590 -18.597 1.00 81.75 239 ASN A N 1
ATOM 1899 C CA . ASN A 1 239 ? 19.727 5.827 -18.128 1.00 81.75 239 ASN A CA 1
ATOM 1900 C C . ASN A 1 239 ? 20.769 5.327 -19.155 1.00 81.75 239 ASN A C 1
ATOM 1902 O O . ASN A 1 239 ? 20.520 4.378 -19.900 1.00 81.75 239 ASN A O 1
ATOM 1906 N N . GLU A 1 240 ? 21.955 5.936 -19.153 1.00 84.50 240 GLU A N 1
ATOM 1907 C CA . GLU A 1 240 ? 23.056 5.601 -20.075 1.00 84.50 240 GLU A CA 1
ATOM 1908 C C . GLU A 1 240 ? 23.960 4.466 -19.562 1.00 84.50 240 GLU A C 1
ATOM 1910 O O . GLU A 1 240 ? 24.992 4.157 -20.157 1.00 84.50 240 GLU A O 1
ATOM 1915 N N . PHE A 1 241 ? 23.598 3.826 -18.446 1.00 85.75 241 PHE A N 1
ATOM 1916 C CA . PHE A 1 241 ? 24.369 2.706 -17.923 1.00 85.75 241 PHE A CA 1
ATOM 1917 C C . PHE A 1 241 ? 24.260 1.493 -18.862 1.00 85.75 241 PHE A C 1
ATOM 1919 O O . PHE A 1 241 ? 23.295 1.325 -19.622 1.00 85.75 241 PHE A O 1
ATOM 1926 N N . HIS A 1 242 ? 25.272 0.628 -18.826 1.00 86.56 242 HIS A N 1
ATOM 1927 C CA . HIS A 1 242 ? 25.269 -0.585 -19.635 1.00 86.56 242 HIS A CA 1
ATOM 1928 C C . HIS A 1 242 ? 24.166 -1.547 -19.177 1.00 86.56 242 HIS A C 1
ATOM 1930 O O . HIS A 1 242 ? 23.757 -1.551 -18.016 1.00 86.56 242 HIS A O 1
ATOM 1936 N N . ALA A 1 243 ? 23.682 -2.381 -20.095 1.00 91.81 243 ALA A N 1
ATOM 1937 C CA . ALA A 1 243 ? 22.723 -3.414 -19.741 1.00 91.81 243 ALA A CA 1
ATOM 1938 C C . ALA A 1 243 ? 23.383 -4.442 -18.810 1.00 91.81 243 ALA A C 1
ATOM 1940 O O . ALA A 1 243 ? 24.473 -4.944 -19.100 1.00 91.81 243 ALA A O 1
ATOM 1941 N N . CYS A 1 244 ? 22.719 -4.790 -17.709 1.00 92.12 244 CYS A N 1
ATOM 1942 C CA . CYS A 1 244 ? 23.135 -5.931 -16.901 1.00 92.12 244 CYS A CA 1
ATOM 1943 C C . CYS A 1 244 ? 22.785 -7.217 -17.653 1.00 92.12 244 CYS A C 1
ATOM 1945 O O . CYS A 1 244 ? 21.617 -7.455 -17.966 1.00 92.12 244 CYS A O 1
ATOM 1947 N N . ALA A 1 245 ? 23.794 -8.041 -17.947 1.00 94.62 245 ALA A N 1
ATOM 1948 C CA . ALA A 1 245 ? 23.624 -9.238 -18.771 1.00 94.62 245 ALA A CA 1
ATOM 1949 C C . ALA A 1 245 ? 22.563 -10.194 -18.204 1.00 94.62 245 ALA A C 1
ATOM 1951 O O . ALA A 1 245 ? 21.735 -10.719 -18.943 1.00 94.62 245 ALA A O 1
ATOM 1952 N N . ASP A 1 246 ? 22.544 -10.386 -16.889 1.00 95.44 246 ASP A N 1
ATOM 1953 C CA . ASP A 1 246 ? 21.573 -11.242 -16.218 1.00 95.44 246 ASP A CA 1
ATOM 1954 C C . ASP A 1 246 ? 20.164 -10.635 -16.168 1.00 95.44 246 ASP A C 1
ATOM 1956 O O . ASP A 1 246 ? 19.196 -11.364 -16.358 1.00 95.44 246 ASP A O 1
ATOM 1960 N N . GLY A 1 247 ? 20.035 -9.317 -15.996 1.00 94.31 247 GLY A N 1
ATOM 1961 C CA . GLY A 1 247 ? 18.755 -8.611 -16.107 1.00 94.31 247 GLY A CA 1
ATOM 1962 C C . GLY A 1 247 ? 18.151 -8.721 -17.511 1.00 94.31 247 GLY A C 1
ATOM 1963 O O . GLY A 1 247 ? 16.986 -9.093 -17.662 1.00 94.31 247 GLY A O 1
ATOM 1964 N N . GLN A 1 248 ? 18.954 -8.473 -18.551 1.00 94.19 248 GLN A N 1
ATOM 1965 C CA . GLN A 1 248 ? 18.505 -8.535 -19.946 1.00 94.19 248 GLN A CA 1
ATOM 1966 C C . GLN A 1 248 ? 18.143 -9.962 -20.378 1.00 94.19 248 GLN A C 1
ATOM 1968 O O . GLN A 1 248 ? 17.047 -10.190 -20.895 1.00 94.19 248 GLN A O 1
ATOM 1973 N N . MET A 1 249 ? 19.028 -10.937 -20.144 1.00 95.38 249 MET A N 1
ATOM 1974 C CA . MET A 1 249 ? 18.742 -12.342 -20.473 1.00 95.38 249 MET A CA 1
ATOM 1975 C C . MET A 1 249 ? 17.618 -12.900 -19.591 1.00 95.38 249 MET A C 1
ATOM 1977 O O . MET A 1 249 ? 16.780 -13.674 -20.054 1.00 95.38 249 MET A O 1
ATOM 1981 N N . GLY A 1 250 ? 17.540 -12.439 -18.343 1.00 94.56 250 GLY A N 1
ATOM 1982 C CA . GLY A 1 250 ? 16.434 -12.691 -17.433 1.00 94.56 250 GLY A CA 1
ATOM 1983 C C . GLY A 1 250 ? 15.087 -12.247 -17.994 1.00 94.56 250 GLY A C 1
ATOM 1984 O O . GLY A 1 250 ? 14.126 -13.010 -17.943 1.00 94.56 250 GLY A O 1
ATOM 1985 N N . GLY A 1 251 ? 15.014 -11.072 -18.627 1.00 92.75 251 GLY A N 1
ATOM 1986 C CA . GLY A 1 251 ? 13.812 -10.600 -19.328 1.00 92.75 251 GLY A CA 1
ATOM 1987 C C . GLY A 1 251 ? 13.308 -11.574 -20.403 1.00 92.75 251 GLY A C 1
ATOM 1988 O O . GLY A 1 251 ? 12.104 -11.840 -20.487 1.00 92.75 251 GLY A O 1
ATOM 1989 N N . VAL A 1 252 ? 14.223 -12.187 -21.165 1.00 93.31 252 VAL A N 1
ATOM 1990 C CA . VAL A 1 252 ? 13.888 -13.224 -22.160 1.00 93.31 252 VAL A CA 1
ATOM 1991 C C . VAL A 1 252 ? 13.326 -14.472 -21.477 1.00 93.31 252 VAL A C 1
ATOM 1993 O O . VAL A 1 252 ? 12.259 -14.955 -21.856 1.00 93.31 252 VAL A O 1
ATOM 1996 N N . ILE A 1 253 ? 13.988 -14.959 -20.424 1.00 94.31 253 ILE A N 1
ATOM 1997 C CA . ILE A 1 253 ? 13.535 -16.136 -19.662 1.00 94.31 253 ILE A CA 1
ATOM 1998 C C . ILE A 1 253 ? 12.149 -15.889 -19.051 1.00 94.31 253 ILE A C 1
ATOM 2000 O O . ILE A 1 253 ? 11.258 -16.730 -19.164 1.00 94.31 253 ILE A O 1
ATOM 2004 N N . LYS A 1 254 ? 11.932 -14.715 -18.452 1.00 93.75 254 LYS A N 1
ATOM 2005 C CA . LYS A 1 254 ? 10.641 -14.321 -17.872 1.00 93.75 254 LYS A CA 1
ATOM 2006 C C . LYS A 1 254 ? 9.524 -14.247 -18.905 1.00 93.75 254 LYS A C 1
ATOM 2008 O O . LYS A 1 254 ? 8.385 -14.553 -18.578 1.00 93.75 254 LYS A O 1
ATOM 2013 N N . THR A 1 255 ? 9.840 -13.873 -20.145 1.00 90.75 255 THR A N 1
ATOM 2014 C CA . THR A 1 255 ? 8.865 -13.871 -21.247 1.00 90.75 255 THR A CA 1
ATOM 2015 C C . THR A 1 255 ? 8.385 -15.281 -21.580 1.00 90.75 255 THR A C 1
ATOM 2017 O O . THR A 1 255 ? 7.230 -15.450 -21.946 1.00 90.75 255 THR A O 1
ATOM 2020 N N . TYR A 1 256 ? 9.240 -16.294 -21.420 1.00 92.44 256 TYR A N 1
ATOM 2021 C CA . TYR A 1 256 ? 8.840 -17.693 -21.579 1.00 92.44 256 TYR A CA 1
ATOM 2022 C C . TYR A 1 256 ? 8.136 -18.262 -20.333 1.00 92.44 256 TYR A C 1
ATOM 2024 O O . TYR A 1 256 ? 7.309 -19.162 -20.452 1.00 92.44 256 TYR A O 1
ATOM 2032 N N . ARG A 1 257 ? 8.461 -17.751 -19.136 1.00 91.06 257 ARG A N 1
ATOM 2033 C CA . ARG A 1 257 ? 7.857 -18.175 -17.860 1.00 91.06 257 ARG A CA 1
ATOM 2034 C C . ARG A 1 257 ? 6.393 -17.727 -17.696 1.00 91.06 257 ARG A C 1
ATOM 2036 O O . ARG A 1 257 ? 5.609 -18.495 -17.143 1.00 91.06 257 ARG A O 1
ATOM 2043 N N . ASP A 1 258 ? 6.060 -16.496 -18.096 1.00 86.50 258 ASP A N 1
ATOM 2044 C CA . ASP A 1 258 ? 4.829 -15.765 -17.708 1.00 86.50 258 ASP A CA 1
ATOM 2045 C C . ASP A 1 258 ? 3.772 -15.603 -18.808 1.00 86.50 258 ASP A C 1
ATOM 2047 O O . ASP A 1 258 ? 2.573 -15.454 -18.448 1.00 86.50 258 ASP A O 1
#

Radius of gyration: 23.94 Å; chains: 1; bounding box: 48×60×66 Å

Foldseek 3Di:
DKDWPDPQKAKEPFFDPDDDCVSVCLQCVQCVVPVHHDYDDDPDADDPPDHTDMDMGGDDDADVPDDDDTDMDDFFDDQKDWPPDDPADDDDPVRVPGHHTDMDTAQCVVVAVTRVRVVVVCVVCVVVVVVVVVVVVCVLVVDPDDPVVSCVVVVVLCCCVDPQWGQHNVREIWGALADDPVGGDHGFPFLQSVLPDDNCCVPPVVNVVRSLVLQVVQQQDPVRWGARGQDPPSNPHHDPDGHDPSSSVSSVVVVVVD